Protein AF-A0A7C2DKI1-F1 (afdb_monomer)

Solvent-accessible surface area (backbone atoms only — not comparable to full-atom values)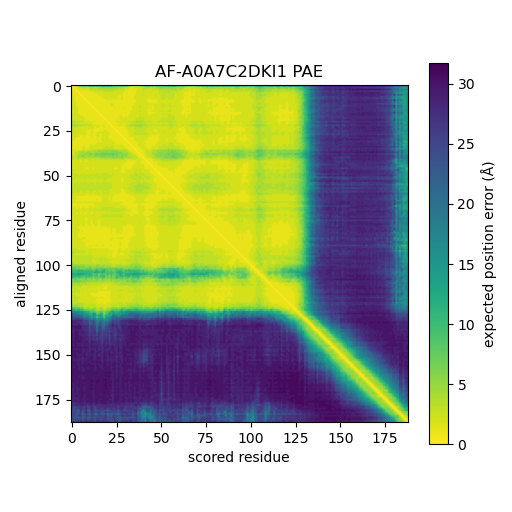: 12168 Å² total; per-residue (Å²): 116,47,80,40,84,25,68,70,58,37,58,49,49,50,50,51,34,65,51,68,69,41,80,56,63,56,67,92,40,48,45,33,32,39,32,34,74,68,88,68,97,56,46,58,51,68,45,45,39,48,63,69,57,22,62,77,69,74,44,75,50,33,33,40,40,36,38,30,43,67,64,38,72,73,44,53,72,71,53,45,52,37,52,53,50,49,50,55,66,27,56,40,79,80,48,63,12,59,69,45,62,58,71,46,100,91,49,59,73,40,73,67,55,36,52,53,51,47,53,49,35,53,54,46,54,52,62,62,73,71,68,84,87,80,88,80,87,82,88,83,88,81,82,89,82,89,82,79,89,80,81,80,91,78,89,82,89,81,88,84,88,83,87,89,81,91,82,89,87,90,83,88,85,89,84,87,90,80,93,74,88,92,65,99,76,84,82,129

Secondary structure (DSSP, 8-state):
-EEEE-HHHHHHHHHHHHHTT-TT--GGGEEEEEEES---S-SEEEEE--HHHHHHHT----EEEEEEETHHHHS-HHHHHHHHHHHHHTS-TT--S----SEETTEE--HHHHHHHHHHHHHHHHHHHSS-----------------PPPPPP-----------------------------TTS--

Structure (mmCIF, N/CA/C/O backbone):
data_AF-A0A7C2DKI1-F1
#
_entry.id   AF-A0A7C2DKI1-F1
#
loop_
_atom_site.group_PDB
_atom_site.id
_atom_site.type_symbol
_atom_site.label_atom_id
_atom_site.label_alt_id
_atom_site.label_comp_id
_atom_site.label_asym_id
_atom_site.label_entity_id
_atom_site.label_seq_id
_atom_site.pdbx_PDB_ins_code
_atom_site.Cartn_x
_atom_site.Cartn_y
_atom_site.Cartn_z
_atom_site.occupancy
_atom_site.B_iso_or_equiv
_atom_site.auth_seq_id
_atom_site.auth_comp_id
_atom_site.auth_asym_id
_atom_site.auth_atom_id
_atom_site.pdbx_PDB_model_num
ATOM 1 N N . MET A 1 1 ? 13.971 -11.510 -13.797 1.00 87.38 1 MET A N 1
ATOM 2 C CA . MET A 1 1 ? 12.974 -11.334 -12.713 1.00 87.38 1 MET A CA 1
ATOM 3 C C . MET A 1 1 ? 11.854 -12.337 -12.917 1.00 87.38 1 MET A C 1
ATOM 5 O O . MET A 1 1 ? 11.562 -12.656 -14.062 1.00 87.38 1 MET A O 1
ATOM 9 N N . ARG A 1 2 ? 11.255 -12.846 -11.835 1.00 96.50 2 ARG A N 1
ATOM 10 C CA . ARG A 1 2 ? 10.127 -13.792 -11.885 1.00 96.50 2 ARG A CA 1
ATOM 11 C C . ARG A 1 2 ? 9.000 -13.300 -10.984 1.00 96.50 2 ARG A C 1
ATOM 13 O O . ARG A 1 2 ? 9.269 -12.976 -9.829 1.00 96.50 2 ARG A O 1
ATOM 20 N N . TRP A 1 3 ? 7.769 -13.305 -11.490 1.00 97.56 3 TRP A N 1
ATOM 21 C CA . TRP A 1 3 ? 6.560 -12.934 -10.752 1.00 97.56 3 TRP A CA 1
ATOM 22 C C . TRP A 1 3 ? 5.713 -14.171 -10.479 1.00 97.56 3 TRP A C 1
ATOM 24 O O . TRP A 1 3 ? 5.563 -15.029 -11.345 1.00 97.56 3 TRP A O 1
ATOM 34 N N . GLN A 1 4 ? 5.166 -14.264 -9.271 1.00 98.31 4 GLN A N 1
ATOM 35 C CA . GLN A 1 4 ? 4.255 -15.333 -8.871 1.00 98.31 4 GLN A CA 1
ATOM 36 C C . GLN A 1 4 ? 3.064 -14.741 -8.110 1.00 98.31 4 GLN A C 1
ATOM 38 O O . GLN A 1 4 ? 3.280 -13.876 -7.257 1.00 98.31 4 GLN A O 1
ATOM 43 N N . PRO A 1 5 ? 1.822 -15.193 -8.359 1.00 98.44 5 PRO A N 1
ATOM 44 C CA . PRO A 1 5 ? 0.673 -14.798 -7.551 1.00 98.44 5 PRO A CA 1
ATOM 45 C C . PRO A 1 5 ? 0.893 -15.058 -6.055 1.00 98.44 5 PRO A C 1
ATOM 47 O O . PRO A 1 5 ? 1.442 -16.087 -5.659 1.00 98.44 5 PRO A O 1
ATOM 50 N N . ALA A 1 6 ? 0.446 -14.129 -5.211 1.00 98.44 6 ALA A N 1
ATOM 51 C CA . ALA A 1 6 ? 0.594 -14.204 -3.758 1.00 98.44 6 ALA A CA 1
ATOM 52 C C . ALA A 1 6 ? -0.774 -14.135 -3.048 1.00 98.44 6 ALA A C 1
ATOM 54 O O . ALA A 1 6 ? -1.081 -13.138 -2.386 1.00 98.44 6 ALA A O 1
ATOM 55 N N . PRO A 1 7 ? -1.628 -15.172 -3.173 1.00 98.38 7 PRO A N 1
ATOM 56 C CA . PRO A 1 7 ? -2.984 -15.157 -2.616 1.00 98.38 7 PRO A CA 1
ATOM 57 C C . PRO A 1 7 ? -3.007 -15.063 -1.084 1.00 98.38 7 PRO A C 1
ATOM 59 O O . PRO A 1 7 ? -3.935 -14.509 -0.501 1.00 98.38 7 PRO A O 1
ATOM 62 N N . ASP A 1 8 ? -1.984 -15.573 -0.400 1.00 98.38 8 ASP A N 1
ATOM 63 C CA . ASP A 1 8 ? -1.836 -15.441 1.048 1.00 98.38 8 ASP A CA 1
ATOM 64 C C . ASP A 1 8 ? -1.530 -13.995 1.479 1.00 98.38 8 ASP A C 1
ATOM 66 O O . ASP A 1 8 ? -2.122 -13.512 2.449 1.00 98.38 8 ASP A O 1
ATOM 70 N N . ILE A 1 9 ? -0.690 -13.280 0.719 1.00 98.56 9 ILE A N 1
ATOM 71 C CA . ILE A 1 9 ? -0.421 -11.849 0.920 1.00 98.56 9 ILE A CA 1
ATOM 72 C C . ILE A 1 9 ? -1.676 -11.031 0.619 1.00 98.56 9 ILE A C 1
ATOM 74 O O . ILE A 1 9 ? -2.026 -10.161 1.412 1.00 98.56 9 ILE A O 1
ATOM 78 N N . HIS A 1 10 ? -2.411 -11.364 -0.446 1.00 98.69 10 HIS A N 1
ATOM 79 C CA . HIS A 1 10 ? -3.688 -10.721 -0.778 1.00 98.69 10 HIS A CA 1
ATOM 80 C C . HIS A 1 10 ? -4.717 -10.870 0.347 1.00 98.69 10 HIS A C 1
ATOM 82 O O . HIS A 1 10 ? -5.201 -9.868 0.874 1.00 98.69 10 HIS A O 1
ATOM 88 N N . ARG A 1 11 ? -4.978 -12.098 0.819 1.00 98.50 11 ARG A N 1
ATOM 89 C CA . ARG A 1 11 ? -5.893 -12.351 1.951 1.00 98.50 11 ARG A CA 1
ATOM 90 C C . ARG A 1 11 ? -5.499 -11.573 3.204 1.00 98.50 11 ARG A C 1
ATOM 92 O O . ARG A 1 11 ? -6.362 -11.110 3.953 1.00 98.50 11 ARG A O 1
ATOM 99 N N . ARG A 1 12 ? -4.198 -11.455 3.465 1.00 98.00 12 ARG A N 1
ATOM 100 C CA . ARG A 1 12 ? -3.664 -10.705 4.604 1.00 98.00 12 ARG A CA 1
ATOM 101 C C . ARG A 1 12 ? -3.861 -9.199 4.430 1.00 98.00 12 ARG A C 1
ATOM 103 O O . ARG A 1 12 ? -4.364 -8.560 5.348 1.00 98.00 12 ARG A O 1
ATOM 110 N N . LEU A 1 13 ? -3.547 -8.658 3.258 1.00 98.19 13 LEU A N 1
ATOM 111 C CA . LEU A 1 13 ? -3.732 -7.251 2.915 1.00 98.19 13 LEU A CA 1
ATOM 112 C C . LEU A 1 13 ? -5.207 -6.837 3.009 1.00 98.19 13 LEU A C 1
ATOM 114 O O . LEU A 1 13 ? -5.521 -5.836 3.648 1.00 98.19 13 LEU A O 1
ATOM 118 N N . VAL A 1 14 ? -6.126 -7.654 2.485 1.00 98.19 14 VAL A N 1
ATOM 119 C CA . VAL A 1 14 ? -7.579 -7.430 2.598 1.00 98.19 14 VAL A CA 1
ATOM 120 C C . VAL A 1 14 ? -8.034 -7.422 4.059 1.00 98.19 14 VAL A C 1
ATOM 122 O O . VAL A 1 14 ? -8.850 -6.590 4.458 1.00 98.19 14 VAL A O 1
ATOM 125 N N . ARG A 1 15 ? -7.496 -8.321 4.891 1.00 98.06 15 ARG A N 1
ATOM 126 C CA . ARG A 1 15 ? -7.805 -8.367 6.329 1.00 98.06 15 ARG A CA 1
ATOM 127 C C . ARG A 1 15 ? -7.357 -7.098 7.050 1.00 98.06 15 ARG A C 1
ATOM 129 O O . ARG A 1 15 ? -8.124 -6.577 7.857 1.00 98.06 15 ARG A O 1
ATOM 136 N N . ILE A 1 16 ? -6.149 -6.619 6.753 1.00 98.25 16 ILE A N 1
ATOM 137 C CA . ILE A 1 16 ? -5.601 -5.370 7.296 1.00 98.25 16 ILE A CA 1
ATOM 138 C C . ILE A 1 16 ? -6.473 -4.188 6.864 1.00 98.25 16 ILE A C 1
ATOM 140 O O . ILE A 1 16 ? -6.941 -3.447 7.723 1.00 98.25 16 ILE A O 1
ATOM 144 N N . ALA A 1 17 ? -6.756 -4.052 5.564 1.00 98.06 17 ALA A N 1
ATOM 145 C CA . ALA A 1 17 ? -7.572 -2.963 5.024 1.00 98.06 17 ALA A CA 1
ATOM 146 C C . ALA A 1 17 ? -8.950 -2.889 5.707 1.00 98.06 17 ALA A C 1
ATOM 148 O O . ALA A 1 17 ? -9.343 -1.833 6.199 1.00 98.06 17 ALA A O 1
ATOM 149 N N . ARG A 1 18 ? -9.640 -4.030 5.842 1.00 97.31 18 ARG A N 1
ATOM 150 C CA . ARG A 1 18 ? -10.934 -4.115 6.543 1.00 97.31 18 ARG A CA 1
ATOM 151 C C . ARG A 1 18 ? -10.841 -3.813 8.036 1.00 97.31 18 ARG A C 1
ATOM 153 O O . ARG A 1 18 ? -11.786 -3.299 8.614 1.00 97.31 18 ARG A O 1
ATOM 160 N N . ALA A 1 19 ? -9.756 -4.204 8.700 1.00 97.38 19 ALA A N 1
ATOM 161 C CA . ALA A 1 19 ? -9.572 -3.932 10.126 1.00 97.38 19 ALA A CA 1
ATOM 162 C C . ALA A 1 19 ? -9.283 -2.448 10.408 1.00 97.38 19 ALA A C 1
ATOM 164 O O . ALA A 1 19 ? -9.611 -1.964 11.484 1.00 97.38 19 ALA A O 1
ATOM 165 N N . LEU A 1 20 ? -8.688 -1.738 9.446 1.00 97.44 20 LEU A N 1
ATOM 166 C CA . LEU A 1 20 ? -8.349 -0.317 9.545 1.00 97.44 20 LEU A CA 1
ATOM 167 C C . LEU A 1 20 ? -9.417 0.621 8.952 1.00 97.44 20 LEU A C 1
ATOM 169 O O . LEU A 1 20 ? -9.191 1.829 8.905 1.00 97.44 20 LEU A O 1
ATOM 173 N N . GLY A 1 21 ? -10.556 0.095 8.483 1.00 97.06 21 GLY A N 1
ATOM 174 C CA . GLY A 1 21 ? -11.621 0.903 7.867 1.00 97.06 21 GLY A CA 1
ATOM 175 C C . GLY A 1 21 ? -11.200 1.552 6.543 1.00 97.06 21 GLY A C 1
ATOM 176 O O . GLY A 1 21 ? -11.539 2.701 6.244 1.00 97.06 21 GLY A O 1
ATOM 177 N N . PHE A 1 22 ? -10.375 0.862 5.752 1.00 97.38 22 PHE A N 1
ATOM 178 C CA . PHE A 1 22 ? -9.974 1.314 4.418 1.00 97.38 22 PHE A CA 1
ATOM 179 C C . PHE A 1 22 ? -11.018 0.892 3.378 1.00 97.38 22 PHE A C 1
ATOM 181 O O . PHE A 1 22 ? -10.707 0.180 2.426 1.00 97.38 22 PHE A O 1
ATOM 188 N N . ASP A 1 23 ? -12.259 1.344 3.560 1.00 96.56 23 ASP A N 1
ATOM 189 C CA . ASP A 1 23 ? -13.416 0.946 2.739 1.00 96.56 23 ASP A CA 1
ATOM 190 C C . ASP A 1 23 ? -13.300 1.387 1.271 1.00 96.56 23 ASP A C 1
ATOM 192 O O . ASP A 1 23 ? -13.975 0.859 0.392 1.00 96.56 23 ASP A O 1
ATOM 196 N N . HIS A 1 24 ? -12.400 2.331 0.986 1.00 97.31 24 HIS A N 1
ATOM 197 C CA . HIS A 1 24 ? -12.064 2.759 -0.372 1.00 97.31 24 HIS A CA 1
ATOM 198 C C . HIS A 1 24 ? -11.225 1.735 -1.149 1.00 97.31 24 HIS A C 1
ATOM 200 O O . HIS A 1 24 ? -11.074 1.877 -2.360 1.00 97.31 24 HIS A O 1
ATOM 206 N N . VAL A 1 25 ? -10.636 0.741 -0.477 1.00 98.06 25 VAL A N 1
ATOM 207 C CA . VAL A 1 25 ? -9.798 -0.284 -1.107 1.00 98.06 25 VAL A CA 1
ATOM 208 C C . VAL A 1 25 ? -10.671 -1.451 -1.551 1.00 98.06 25 VAL A C 1
ATOM 210 O O . VAL A 1 25 ? -11.127 -2.241 -0.730 1.00 98.06 25 VAL A O 1
ATOM 213 N N . ASP A 1 26 ? -10.857 -1.586 -2.862 1.00 98.06 26 ASP A N 1
ATOM 214 C CA . ASP A 1 26 ? -11.617 -2.681 -3.469 1.00 98.06 26 ASP A CA 1
ATOM 215 C C . ASP A 1 26 ? -10.753 -3.955 -3.609 1.00 98.06 26 ASP A C 1
ATOM 217 O O . ASP A 1 26 ? -9.845 -3.979 -4.448 1.00 98.06 26 ASP A O 1
ATOM 221 N N . PRO A 1 27 ? -11.025 -5.040 -2.851 1.00 97.75 27 PRO A N 1
ATOM 222 C CA . PRO A 1 27 ? -10.223 -6.265 -2.882 1.00 97.75 27 PRO A CA 1
ATOM 223 C C . PRO A 1 27 ? -10.145 -6.947 -4.247 1.00 97.75 27 PRO A C 1
ATOM 225 O O . PRO A 1 27 ? -9.172 -7.654 -4.507 1.00 97.75 27 PRO A O 1
ATOM 228 N N . GLN A 1 28 ? -11.158 -6.770 -5.102 1.00 98.25 28 GLN A N 1
ATOM 229 C CA . GLN A 1 28 ? -11.198 -7.393 -6.428 1.00 98.25 28 GLN A CA 1
ATOM 230 C C . GLN A 1 28 ? -10.248 -6.707 -7.412 1.00 98.25 28 GLN A C 1
ATOM 232 O O . GLN A 1 28 ? -9.842 -7.315 -8.398 1.00 98.25 28 GLN A O 1
ATOM 237 N N . ARG A 1 29 ? -9.882 -5.449 -7.135 1.00 98.38 29 ARG A N 1
ATOM 238 C CA . ARG A 1 29 ? -9.010 -4.626 -7.982 1.00 98.38 29 ARG A CA 1
ATOM 239 C C . ARG A 1 29 ? -7.639 -4.372 -7.360 1.00 98.38 29 ARG A C 1
ATOM 241 O O . ARG A 1 29 ? -6.901 -3.508 -7.827 1.00 98.38 29 ARG A O 1
ATOM 248 N N . VAL A 1 30 ? -7.298 -5.117 -6.311 1.00 98.56 30 VAL A N 1
ATOM 249 C CA . VAL A 1 30 ? -5.956 -5.166 -5.731 1.00 98.56 30 VAL A CA 1
ATOM 250 C C . VAL A 1 30 ? -5.399 -6.565 -5.935 1.00 98.56 30 VAL A C 1
ATOM 252 O O . VAL A 1 30 ? -6.022 -7.549 -5.545 1.00 98.56 30 VAL A O 1
ATOM 255 N N . HIS A 1 31 ? -4.206 -6.654 -6.507 1.00 98.62 31 HIS A N 1
ATOM 256 C CA . HIS A 1 31 ? -3.509 -7.910 -6.758 1.00 98.62 31 HIS A CA 1
ATOM 257 C C . HIS A 1 31 ? -2.204 -7.946 -5.972 1.00 98.62 31 HIS A C 1
ATOM 259 O O . HIS A 1 31 ? -1.580 -6.909 -5.751 1.00 98.62 31 HIS A O 1
ATOM 265 N N . CYS A 1 32 ? -1.776 -9.139 -5.560 1.00 98.75 32 CYS A N 1
ATOM 266 C CA . CYS A 1 32 ? -0.514 -9.310 -4.848 1.00 98.75 32 CYS A CA 1
ATOM 267 C C . CYS A 1 32 ? 0.399 -10.292 -5.572 1.00 98.75 32 CYS A C 1
ATOM 269 O O . CYS A 1 32 ? -0.040 -11.382 -5.946 1.00 98.75 32 CYS A O 1
ATOM 271 N N . LEU A 1 33 ? 1.670 -9.921 -5.717 1.00 98.62 33 LEU A N 1
ATOM 272 C CA . LEU A 1 33 ? 2.693 -10.728 -6.378 1.00 98.62 33 LEU A CA 1
ATOM 273 C C . LEU A 1 33 ? 3.914 -10.909 -5.472 1.00 98.62 33 LEU A C 1
ATOM 275 O O . LEU A 1 33 ? 4.321 -9.991 -4.767 1.00 98.62 33 LEU A O 1
ATOM 279 N N . ARG A 1 34 ? 4.536 -12.085 -5.525 1.00 98.44 34 ARG A N 1
ATOM 280 C CA . ARG A 1 34 ? 5.917 -12.297 -5.083 1.00 98.44 34 ARG A CA 1
ATOM 281 C C . ARG A 1 34 ? 6.842 -12.086 -6.267 1.00 98.44 34 ARG A C 1
ATOM 283 O O . ARG A 1 34 ? 6.609 -12.661 -7.331 1.00 98.44 34 ARG A O 1
ATOM 290 N N . VAL A 1 35 ? 7.901 -11.313 -6.068 1.00 98.12 35 VAL A N 1
ATOM 291 C CA . VAL A 1 35 ? 8.881 -11.010 -7.114 1.00 98.12 35 VAL A CA 1
ATOM 292 C C . VAL A 1 35 ? 10.254 -11.487 -6.684 1.00 98.12 35 VAL A C 1
ATOM 294 O O . VAL A 1 35 ? 10.734 -11.127 -5.614 1.00 98.12 35 VAL A O 1
ATOM 297 N N . PHE A 1 36 ? 10.891 -12.290 -7.531 1.00 97.88 36 PHE A N 1
ATOM 298 C CA . PHE A 1 36 ? 12.221 -12.851 -7.299 1.00 97.88 36 PHE A CA 1
ATOM 299 C C . PHE A 1 36 ? 13.245 -12.262 -8.272 1.00 97.88 36 PHE A C 1
ATOM 301 O O . PHE A 1 36 ? 12.937 -11.982 -9.439 1.00 97.88 36 PHE A O 1
ATOM 308 N N . GLY A 1 37 ? 14.486 -12.127 -7.798 1.00 95.00 37 GLY A N 1
ATOM 309 C CA . GLY A 1 37 ? 15.598 -11.591 -8.588 1.00 95.00 37 GLY A CA 1
ATOM 310 C C . GLY A 1 37 ? 15.509 -10.080 -8.812 1.00 95.00 37 GLY A C 1
ATOM 311 O O . GLY A 1 37 ? 15.995 -9.586 -9.828 1.00 95.00 37 GLY A O 1
ATOM 312 N N . SER A 1 38 ? 14.844 -9.354 -7.905 1.00 92.12 38 SER A N 1
ATOM 313 C CA . SER A 1 38 ? 14.893 -7.892 -7.879 1.00 92.12 38 SER A CA 1
ATOM 314 C C . SER A 1 38 ? 16.204 -7.421 -7.256 1.00 92.12 38 SER A C 1
ATOM 316 O O . SER A 1 38 ? 16.646 -7.986 -6.264 1.00 92.12 38 SER A O 1
ATOM 318 N N . ARG A 1 39 ? 16.809 -6.375 -7.829 1.00 92.88 39 ARG A N 1
ATOM 319 C CA . ARG A 1 39 ? 17.970 -5.669 -7.253 1.00 92.88 39 ARG A CA 1
ATOM 320 C C . ARG A 1 39 ? 17.565 -4.394 -6.503 1.00 92.88 39 ARG A C 1
ATOM 322 O O . ARG A 1 39 ? 18.420 -3.604 -6.119 1.00 92.88 39 ARG A O 1
ATOM 329 N N . ALA A 1 40 ? 16.262 -4.138 -6.376 1.00 91.06 40 ALA A N 1
ATOM 330 C CA . ALA A 1 40 ? 15.762 -2.957 -5.688 1.00 91.06 40 ALA A CA 1
ATOM 331 C C . ALA A 1 40 ? 15.972 -3.088 -4.174 1.00 91.06 40 ALA A C 1
ATOM 333 O O . ALA A 1 40 ? 15.683 -4.135 -3.604 1.00 91.06 40 ALA A O 1
ATOM 334 N N . ASN A 1 41 ? 16.403 -2.005 -3.529 1.00 93.12 41 ASN A N 1
ATOM 335 C CA . ASN A 1 41 ? 16.491 -1.920 -2.073 1.00 93.12 41 ASN A CA 1
ATOM 336 C C . ASN A 1 41 ? 15.121 -1.537 -1.486 1.00 93.12 41 ASN A C 1
ATOM 338 O O . ASN A 1 41 ? 14.869 -0.375 -1.166 1.00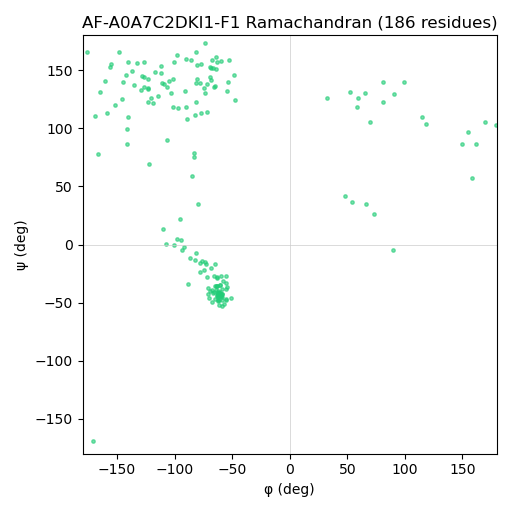 93.12 41 ASN A O 1
ATOM 342 N N . ALA A 1 42 ? 14.206 -2.504 -1.455 1.00 94.69 42 ALA A N 1
ATOM 343 C CA . ALA A 1 42 ? 12.873 -2.368 -0.877 1.00 94.69 42 ALA A CA 1
ATOM 344 C C . ALA A 1 42 ? 12.331 -3.743 -0.462 1.00 94.69 42 ALA A C 1
ATOM 346 O O . ALA A 1 42 ? 12.703 -4.765 -1.032 1.00 94.69 42 ALA A O 1
ATOM 347 N N . TYR A 1 43 ? 11.403 -3.776 0.495 1.00 98.19 43 TYR A N 1
ATOM 348 C CA . TYR A 1 43 ? 10.707 -5.015 0.868 1.00 98.19 43 TYR A CA 1
ATOM 349 C C . TYR A 1 43 ? 9.449 -5.252 0.033 1.00 98.19 43 TYR A C 1
ATOM 351 O O . TYR A 1 43 ? 9.092 -6.391 -0.258 1.00 98.19 43 TYR A O 1
ATOM 359 N N . ALA A 1 44 ? 8.766 -4.180 -0.351 1.00 98.19 44 ALA A N 1
ATOM 360 C CA . ALA A 1 44 ? 7.588 -4.219 -1.194 1.00 98.19 44 ALA A CA 1
ATOM 361 C C . ALA A 1 44 ? 7.515 -2.952 -2.049 1.00 98.19 44 ALA A C 1
ATOM 363 O O . ALA A 1 44 ? 8.258 -1.995 -1.821 1.00 98.19 44 ALA A O 1
ATOM 364 N N . ARG A 1 45 ? 6.659 -2.989 -3.068 1.00 97.31 45 ARG A N 1
ATOM 365 C CA . ARG A 1 45 ? 6.276 -1.837 -3.884 1.00 97.31 45 ARG A CA 1
ATOM 366 C C . ARG A 1 45 ? 4.793 -1.919 -4.194 1.00 97.31 45 ARG A C 1
ATOM 368 O O . ARG A 1 45 ? 4.222 -3.012 -4.259 1.00 97.31 45 ARG A O 1
ATOM 375 N N . ILE A 1 46 ? 4.205 -0.774 -4.494 1.00 97.94 46 ILE A N 1
ATOM 376 C CA . ILE A 1 46 ? 2.850 -0.676 -5.007 1.00 97.94 46 ILE A CA 1
ATOM 377 C C . ILE A 1 46 ? 2.829 0.051 -6.344 1.00 97.94 46 ILE A C 1
ATOM 379 O O . ILE A 1 46 ? 3.539 1.027 -6.574 1.00 97.94 46 ILE A O 1
ATOM 383 N N . TRP A 1 47 ? 1.958 -0.430 -7.216 1.00 98.12 47 TRP A N 1
ATOM 384 C CA . TRP A 1 47 ? 1.687 0.132 -8.523 1.00 98.12 47 TRP A CA 1
ATOM 385 C C . TRP A 1 47 ? 0.201 0.445 -8.615 1.00 98.12 47 TRP A C 1
ATOM 387 O O . TRP A 1 47 ? -0.629 -0.383 -8.242 1.00 98.12 47 TRP A O 1
ATOM 397 N N . GLY A 1 48 ? -0.139 1.625 -9.121 1.00 98.12 48 GLY A N 1
ATOM 398 C CA . GLY A 1 48 ? -1.497 1.959 -9.540 1.00 98.12 48 GLY A CA 1
ATOM 399 C C . GLY A 1 48 ? -1.585 1.946 -11.062 1.00 98.12 48 GLY A C 1
ATOM 400 O O . GLY A 1 48 ? -0.646 2.367 -11.734 1.00 98.12 48 GLY A O 1
ATOM 401 N N . LEU A 1 49 ? -2.689 1.442 -11.615 1.00 98.31 49 LEU A N 1
ATOM 402 C CA . LEU A 1 49 ? -2.918 1.419 -13.058 1.00 98.31 49 LEU A CA 1
ATOM 403 C C . LEU A 1 49 ? -3.207 2.847 -13.556 1.00 98.31 49 LEU A C 1
ATOM 405 O O . LEU A 1 49 ? -4.259 3.387 -13.205 1.00 98.31 49 LEU A O 1
ATOM 409 N N . PRO A 1 50 ? -2.353 3.470 -14.389 1.00 96.81 50 PRO A N 1
ATOM 410 C CA . PRO A 1 50 ? -2.565 4.849 -14.827 1.00 96.81 50 PRO A CA 1
ATOM 411 C C . PRO A 1 50 ? -3.838 5.012 -15.669 1.00 96.81 50 PRO A C 1
ATOM 413 O O . PRO A 1 50 ? -4.246 4.100 -16.391 1.00 96.81 50 PRO A O 1
ATOM 416 N N . GLN A 1 51 ? -4.447 6.201 -15.629 1.00 96.62 51 GLN A N 1
ATOM 417 C CA . GLN A 1 51 ? -5.732 6.472 -16.296 1.00 96.62 51 GLN A CA 1
ATOM 418 C C . GLN A 1 51 ? -5.713 6.209 -17.809 1.00 96.62 51 GLN A C 1
ATOM 420 O O . GLN A 1 51 ? -6.733 5.810 -18.369 1.00 96.62 51 GLN A O 1
ATOM 425 N N . ILE A 1 52 ? -4.570 6.403 -18.474 1.00 97.75 52 ILE A N 1
ATOM 426 C CA . ILE A 1 52 ? -4.446 6.135 -19.911 1.00 97.75 52 ILE A CA 1
ATOM 427 C C . ILE A 1 52 ? -4.679 4.651 -20.233 1.00 97.75 52 ILE A C 1
ATOM 429 O O . ILE A 1 52 ? -5.448 4.338 -21.137 1.00 97.75 52 ILE A O 1
ATOM 433 N N . PHE A 1 53 ? -4.119 3.738 -19.431 1.00 98.31 53 PHE A N 1
ATOM 434 C CA . PHE A 1 53 ? -4.319 2.296 -19.593 1.00 98.31 53 PHE A CA 1
ATOM 435 C C . PHE A 1 53 ? -5.731 1.867 -19.210 1.00 98.31 53 PHE A C 1
ATOM 437 O O . PHE A 1 53 ? -6.314 1.027 -19.885 1.00 98.31 53 PHE A O 1
ATOM 444 N N . GLN A 1 54 ? -6.311 2.479 -18.173 1.00 98.31 54 GLN A N 1
ATOM 445 C CA . GLN A 1 54 ? -7.714 2.253 -17.815 1.00 98.31 54 GLN A CA 1
ATOM 446 C C . GLN A 1 54 ? -8.645 2.534 -19.005 1.00 98.31 54 GLN A C 1
ATOM 448 O O . GLN A 1 54 ? -9.498 1.712 -19.335 1.00 98.31 54 GLN A O 1
ATOM 453 N N . ARG A 1 55 ? -8.442 3.669 -19.692 1.00 98.12 55 ARG A N 1
ATOM 454 C CA . ARG A 1 55 ? -9.229 4.050 -20.874 1.00 98.12 55 ARG A CA 1
ATOM 455 C C . ARG A 1 55 ? -8.978 3.121 -22.057 1.00 98.12 55 ARG A C 1
ATOM 457 O O . ARG A 1 55 ? -9.940 2.619 -22.627 1.00 98.12 55 ARG A O 1
ATOM 464 N N . ALA A 1 56 ? -7.712 2.871 -22.393 1.00 98.50 56 ALA A N 1
ATOM 465 C CA . ALA A 1 56 ? -7.341 2.038 -23.536 1.00 98.50 56 ALA A CA 1
ATOM 466 C C . ALA A 1 56 ? -7.854 0.594 -23.401 1.00 98.50 56 ALA A C 1
ATOM 468 O O . ALA A 1 56 ? -8.380 0.032 -24.354 1.00 98.50 56 ALA A O 1
ATOM 469 N N . LEU A 1 57 ? -7.752 0.013 -22.201 1.00 98.25 57 LEU A N 1
ATOM 470 C CA . LEU A 1 57 ? -8.147 -1.372 -21.928 1.00 98.25 57 LEU A CA 1
ATOM 471 C C . LEU A 1 57 ? -9.603 -1.507 -21.453 1.00 98.25 57 LEU A C 1
ATOM 473 O O . LEU A 1 57 ? -10.062 -2.619 -21.210 1.00 98.25 57 LEU A O 1
ATOM 477 N N . ARG A 1 58 ? -10.333 -0.392 -21.298 1.00 98.00 58 ARG A N 1
ATOM 478 C CA . ARG A 1 58 ? -11.714 -0.341 -20.776 1.00 98.00 5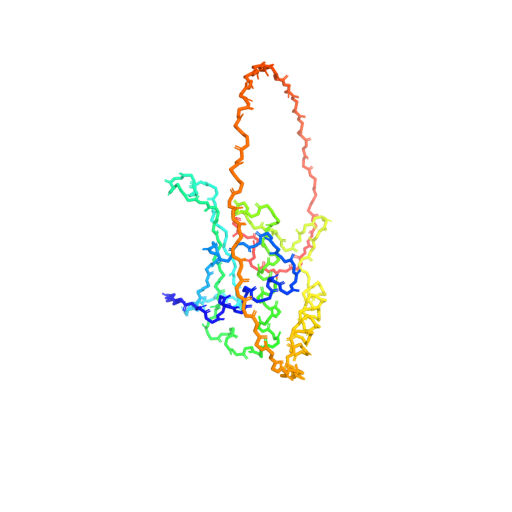8 ARG A CA 1
ATOM 479 C C . ARG A 1 58 ? -11.871 -1.017 -19.407 1.00 98.00 58 ARG A C 1
ATOM 481 O O . ARG A 1 58 ? -12.901 -1.616 -19.106 1.00 98.00 58 ARG A O 1
ATOM 488 N N . VAL A 1 59 ? -10.856 -0.880 -18.558 1.00 98.12 59 VAL A N 1
ATOM 489 C CA . VAL A 1 59 ? -10.854 -1.385 -17.180 1.00 98.12 59 VAL A CA 1
ATOM 490 C C . VAL A 1 59 ? -10.861 -0.231 -16.187 1.00 98.12 59 VAL A C 1
ATOM 492 O O . VAL A 1 59 ? -10.387 0.866 -16.466 1.00 98.12 59 VAL A O 1
ATOM 495 N N . ARG A 1 60 ? -11.382 -0.47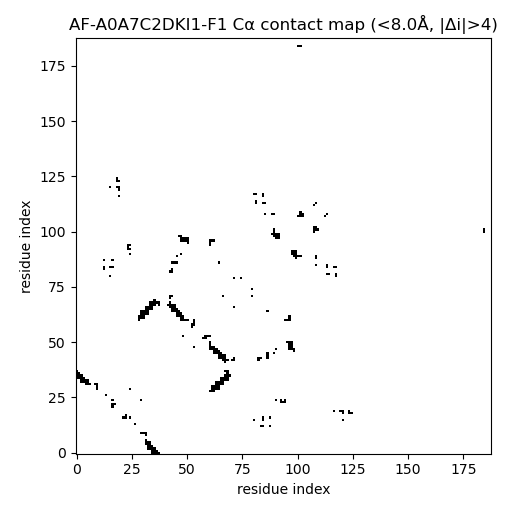8 -14.985 1.00 97.94 60 ARG A N 1
ATOM 496 C CA . ARG A 1 60 ? -11.302 0.489 -13.879 1.00 97.94 60 ARG A CA 1
ATOM 497 C C . ARG A 1 60 ? -9.882 0.534 -13.304 1.00 97.94 60 ARG A C 1
ATOM 499 O O . ARG A 1 60 ? -9.036 -0.285 -13.650 1.00 97.94 60 ARG A O 1
ATOM 506 N N . ALA A 1 61 ? -9.625 1.458 -12.383 1.00 98.12 61 ALA A N 1
ATOM 507 C CA . ALA A 1 61 ? -8.377 1.483 -11.626 1.00 98.12 61 ALA A CA 1
ATOM 508 C C . ALA A 1 61 ? -8.113 0.141 -10.931 1.00 98.12 61 ALA A C 1
ATOM 510 O O . ALA A 1 61 ? -9.006 -0.389 -10.267 1.00 98.12 61 ALA A O 1
ATOM 511 N N . HIS A 1 62 ? -6.893 -0.365 -11.077 1.00 98.62 62 HIS A N 1
ATOM 512 C CA . HIS A 1 62 ? -6.376 -1.539 -10.382 1.00 98.62 62 HIS A CA 1
ATOM 513 C C . HIS A 1 62 ? -5.065 -1.175 -9.693 1.00 98.62 62 HIS A C 1
ATOM 515 O O . HIS A 1 62 ? -4.385 -0.234 -10.107 1.00 98.62 62 HIS A O 1
ATOM 521 N N . TYR A 1 63 ? -4.713 -1.930 -8.660 1.00 98.75 63 TYR A N 1
ATOM 522 C CA . TYR A 1 63 ? -3.457 -1.793 -7.942 1.00 98.75 63 TYR A CA 1
ATOM 523 C C . TYR A 1 63 ? -2.757 -3.143 -7.833 1.00 98.75 63 TYR A C 1
ATOM 525 O O . TYR A 1 63 ? -3.400 -4.181 -7.676 1.00 98.75 63 TYR A O 1
ATOM 533 N N . VAL A 1 64 ? -1.431 -3.126 -7.887 1.00 98.75 64 VAL A N 1
ATOM 534 C CA . VAL A 1 64 ? -0.595 -4.308 -7.680 1.00 98.75 64 VAL A CA 1
ATOM 535 C C . VAL A 1 64 ? 0.361 -4.014 -6.540 1.00 98.75 64 VAL A C 1
ATOM 537 O O . VAL A 1 64 ? 1.132 -3.064 -6.618 1.00 98.75 64 VAL A O 1
ATOM 540 N N . VAL A 1 65 ? 0.323 -4.835 -5.497 1.00 98.69 65 VAL A N 1
ATOM 541 C CA . VAL A 1 65 ? 1.316 -4.835 -4.424 1.00 98.69 65 VAL A CA 1
ATOM 542 C C . VAL A 1 65 ? 2.265 -5.993 -4.666 1.00 98.69 65 VAL A C 1
ATOM 544 O O . VAL A 1 65 ? 1.857 -7.154 -4.672 1.00 98.69 65 VAL A O 1
ATOM 547 N N . GLU A 1 66 ? 3.538 -5.702 -4.862 1.00 98.06 66 GLU A N 1
ATOM 548 C CA . GLU A 1 66 ? 4.562 -6.728 -4.979 1.00 98.06 66 GLU A CA 1
ATOM 549 C C . GLU A 1 66 ? 5.436 -6.784 -3.735 1.00 98.06 66 GLU A C 1
ATOM 551 O O . GLU A 1 66 ? 5.885 -5.759 -3.235 1.00 98.06 66 GLU A O 1
ATOM 556 N N . VAL A 1 67 ? 5.703 -7.994 -3.251 1.00 98.62 67 VAL A N 1
ATOM 557 C CA . VAL A 1 67 ? 6.672 -8.253 -2.184 1.00 98.62 67 VAL A CA 1
ATOM 558 C C . VAL A 1 67 ? 7.949 -8.827 -2.791 1.00 98.62 67 VAL A C 1
ATOM 560 O O . VAL A 1 67 ? 7.902 -9.758 -3.603 1.00 98.62 67 VAL A O 1
ATOM 563 N N . LEU A 1 68 ? 9.093 -8.253 -2.426 1.00 98.44 68 LEU A N 1
ATOM 564 C CA . LEU A 1 68 ? 10.391 -8.593 -3.000 1.00 98.44 68 LEU A CA 1
ATOM 565 C C . LEU A 1 68 ? 11.047 -9.713 -2.191 1.00 98.44 68 LEU A C 1
ATOM 567 O O . LEU A 1 68 ? 11.307 -9.579 -0.998 1.00 98.44 68 LEU A O 1
ATOM 571 N N . MET A 1 69 ? 11.290 -10.842 -2.849 1.00 97.94 69 MET A N 1
ATOM 572 C CA . MET A 1 69 ? 11.877 -12.036 -2.250 1.00 97.94 69 MET A CA 1
ATOM 573 C C . MET A 1 69 ? 13.370 -12.138 -2.608 1.00 97.94 69 MET A C 1
ATOM 575 O O . MET A 1 69 ? 13.731 -11.867 -3.758 1.00 97.94 69 MET A O 1
ATOM 579 N N . PRO A 1 70 ? 14.229 -12.591 -1.671 1.00 97.00 70 PRO A N 1
ATOM 580 C CA . PRO A 1 70 ? 13.885 -13.201 -0.379 1.00 97.00 70 PRO A CA 1
ATOM 581 C C . PRO A 1 70 ? 13.655 -12.212 0.775 1.00 97.00 70 PRO A C 1
ATOM 583 O O . PRO A 1 70 ? 13.151 -12.629 1.816 1.00 97.00 70 PRO A O 1
ATOM 586 N N . ASP A 1 71 ? 13.996 -10.935 0.608 1.00 97.62 71 ASP A N 1
ATOM 587 C CA . ASP A 1 71 ? 14.124 -9.975 1.714 1.00 97.62 71 ASP A CA 1
ATOM 588 C C . ASP A 1 71 ? 12.832 -9.784 2.514 1.00 97.62 71 ASP A C 1
ATOM 590 O O . ASP A 1 71 ? 12.849 -9.867 3.741 1.00 97.62 71 ASP A O 1
ATOM 594 N N . PHE A 1 72 ? 11.683 -9.641 1.848 1.00 98.25 72 PHE A N 1
ATOM 595 C CA . PHE A 1 72 ? 10.383 -9.593 2.525 1.00 98.25 72 PHE A CA 1
ATOM 596 C C . PHE A 1 72 ? 10.100 -10.862 3.340 1.00 98.25 72 PHE A C 1
ATOM 598 O O . PHE A 1 72 ? 9.535 -10.804 4.433 1.00 98.25 72 PHE A O 1
ATOM 605 N N . GLY A 1 73 ? 10.497 -12.022 2.815 1.00 97.38 73 GLY A N 1
ATOM 606 C CA . GLY A 1 73 ? 10.313 -13.315 3.471 1.00 97.38 73 GLY A CA 1
ATOM 607 C C . GLY A 1 73 ? 11.111 -13.459 4.765 1.00 97.38 73 GLY A C 1
ATOM 608 O O . GLY A 1 73 ? 10.671 -14.176 5.657 1.00 97.38 73 GLY A O 1
ATOM 609 N N . ARG A 1 74 ? 12.241 -12.752 4.889 1.00 97.94 74 ARG A N 1
ATOM 610 C CA . ARG A 1 74 ? 13.097 -12.753 6.088 1.00 97.94 74 ARG A CA 1
ATOM 611 C C . ARG A 1 74 ? 12.550 -11.885 7.221 1.00 97.94 74 ARG A C 1
ATOM 613 O O . ARG A 1 74 ? 12.988 -12.015 8.359 1.00 97.94 74 ARG A O 1
ATOM 620 N N . LEU A 1 75 ? 11.602 -10.998 6.926 1.00 98.44 75 LEU A N 1
ATOM 621 C CA . LEU A 1 75 ? 10.972 -10.151 7.930 1.00 98.44 75 LEU A CA 1
ATOM 622 C C . LEU A 1 75 ? 10.089 -10.968 8.877 1.00 98.44 75 LEU A C 1
ATOM 624 O O . LEU A 1 75 ? 9.354 -11.863 8.456 1.00 98.44 75 LEU A O 1
ATOM 628 N N . SER A 1 76 ? 10.061 -10.571 10.150 1.00 98.38 76 SER A N 1
ATOM 629 C CA . SER A 1 76 ? 9.067 -11.085 11.093 1.00 98.38 76 SER A CA 1
ATOM 630 C C . SER A 1 76 ? 7.648 -10.770 10.615 1.00 98.38 76 SER A C 1
ATOM 632 O O . SER A 1 76 ? 7.402 -9.792 9.899 1.00 98.38 76 SER A O 1
ATOM 634 N N . ARG A 1 77 ? 6.666 -11.543 11.092 1.00 97.44 77 ARG A N 1
ATOM 635 C CA . ARG A 1 77 ? 5.252 -11.304 10.778 1.00 97.44 77 ARG A CA 1
ATOM 636 C C . ARG A 1 77 ? 4.850 -9.850 11.052 1.00 97.44 77 ARG A C 1
ATOM 638 O O . ARG A 1 77 ? 4.263 -9.210 10.186 1.00 97.44 77 ARG A O 1
ATOM 645 N N . ALA A 1 78 ? 5.234 -9.309 12.204 1.00 97.75 78 ALA A N 1
ATOM 646 C CA . ALA A 1 78 ? 4.918 -7.940 12.594 1.00 97.75 78 ALA A CA 1
ATOM 647 C C . ALA A 1 78 ? 5.546 -6.884 11.663 1.00 97.75 78 ALA A C 1
ATOM 649 O O . ALA A 1 78 ? 4.949 -5.838 11.419 1.00 97.75 78 ALA A O 1
ATOM 650 N N . GLN A 1 79 ? 6.757 -7.120 11.153 1.00 98.31 79 GLN A N 1
ATOM 651 C CA . GLN A 1 79 ? 7.395 -6.227 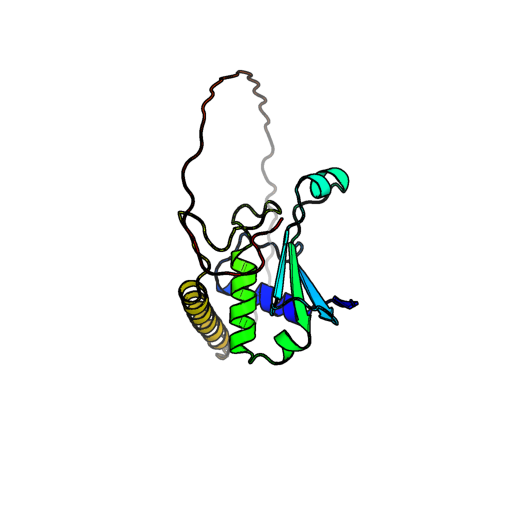10.179 1.00 98.31 79 GLN A CA 1
ATOM 652 C C . GLN A 1 79 ? 6.707 -6.318 8.815 1.00 98.31 79 GLN A C 1
ATOM 654 O O . GLN A 1 79 ? 6.410 -5.287 8.221 1.00 98.31 79 GLN A O 1
ATOM 659 N N . GLN A 1 80 ? 6.360 -7.526 8.364 1.00 98.62 80 GLN A N 1
ATOM 660 C CA . GLN A 1 80 ? 5.603 -7.711 7.125 1.00 98.62 80 GLN A CA 1
ATOM 661 C C . GLN A 1 80 ? 4.248 -6.989 7.167 1.00 98.62 80 GLN A C 1
ATOM 663 O O . GLN A 1 80 ? 3.888 -6.334 6.197 1.00 98.62 80 GLN A O 1
ATOM 668 N N . ASP A 1 81 ? 3.505 -7.052 8.283 1.00 98.44 81 ASP A N 1
ATOM 669 C CA . ASP A 1 81 ? 2.235 -6.316 8.415 1.00 98.44 81 ASP A CA 1
ATOM 670 C C . ASP A 1 81 ? 2.447 -4.806 8.295 1.00 98.44 81 ASP A C 1
ATOM 672 O O . ASP A 1 81 ? 1.682 -4.135 7.609 1.00 98.44 81 ASP A O 1
ATOM 676 N N . ARG A 1 82 ? 3.503 -4.266 8.916 1.00 98.62 82 ARG A N 1
ATOM 677 C CA . ARG A 1 82 ? 3.847 -2.840 8.806 1.00 98.62 82 ARG A CA 1
ATOM 678 C C . ARG A 1 82 ? 4.185 -2.439 7.370 1.00 98.62 82 ARG A C 1
ATOM 680 O O . ARG A 1 82 ? 3.722 -1.393 6.930 1.00 98.62 82 ARG A O 1
ATOM 687 N N . VAL A 1 83 ? 4.931 -3.272 6.640 1.00 98.50 83 VAL A N 1
ATOM 688 C CA . VAL A 1 83 ? 5.215 -3.053 5.211 1.00 98.50 83 VAL A CA 1
ATOM 689 C C . VAL A 1 83 ? 3.917 -3.061 4.399 1.00 98.50 83 VAL A C 1
ATOM 691 O O . VAL A 1 83 ? 3.661 -2.125 3.658 1.00 98.50 83 VAL A O 1
ATOM 694 N N . LEU A 1 84 ? 3.029 -4.040 4.594 1.00 98.62 84 LEU A N 1
ATOM 695 C CA . LEU A 1 84 ? 1.746 -4.075 3.875 1.00 98.62 84 LEU A CA 1
ATOM 696 C C . LEU A 1 84 ? 0.841 -2.877 4.215 1.00 98.62 84 LEU A C 1
ATOM 698 O O . LEU A 1 84 ? 0.142 -2.371 3.341 1.00 98.62 84 LEU A O 1
ATOM 702 N N . ILE A 1 85 ? 0.859 -2.404 5.467 1.00 98.56 85 ILE A N 1
ATOM 703 C CA . ILE A 1 85 ? 0.171 -1.169 5.872 1.00 98.56 85 ILE A CA 1
ATOM 704 C C . ILE A 1 85 ? 0.763 0.038 5.139 1.00 98.56 85 ILE A C 1
ATOM 706 O O . ILE A 1 85 ? 0.001 0.875 4.666 1.00 98.56 85 ILE A O 1
ATOM 710 N N . HIS A 1 86 ? 2.092 0.128 5.029 1.00 98.12 86 HIS A N 1
ATOM 711 C CA . HIS A 1 86 ? 2.766 1.185 4.273 1.00 98.12 86 HIS A CA 1
ATOM 712 C C . HIS A 1 86 ? 2.297 1.203 2.810 1.00 98.12 86 HIS A C 1
ATOM 714 O O . HIS A 1 86 ? 1.802 2.231 2.354 1.00 98.12 86 HIS A O 1
ATOM 720 N N . GLU A 1 87 ? 2.321 0.057 2.122 1.00 98.25 87 GLU A N 1
ATOM 721 C CA . GLU A 1 87 ? 1.836 -0.046 0.736 1.00 98.25 87 GLU A CA 1
ATOM 722 C C . GLU A 1 87 ? 0.355 0.351 0.605 1.00 98.25 87 GLU A C 1
ATOM 724 O O . GLU A 1 87 ? -0.022 1.093 -0.299 1.00 98.25 87 GLU A O 1
ATOM 729 N N . LEU A 1 88 ? -0.505 -0.076 1.537 1.00 98.19 88 LEU A N 1
ATOM 730 C CA . LEU A 1 88 ? -1.925 0.302 1.539 1.00 98.19 88 LEU A CA 1
ATOM 731 C C . LEU A 1 88 ? -2.145 1.818 1.658 1.00 98.19 88 LEU A C 1
ATOM 733 O O . LEU A 1 88 ? -3.094 2.343 1.074 1.00 98.19 88 LEU A O 1
ATOM 737 N N . LEU A 1 89 ? -1.293 2.532 2.400 1.00 97.56 89 LEU A N 1
ATOM 738 C CA . LEU A 1 89 ? -1.414 3.983 2.585 1.00 97.56 89 LEU A CA 1
ATOM 739 C C . LEU A 1 89 ? -1.126 4.788 1.315 1.00 97.56 89 LEU A C 1
ATOM 741 O O . LEU A 1 89 ? -1.575 5.934 1.204 1.00 97.56 89 LEU A O 1
ATOM 745 N N . HIS A 1 90 ? -0.426 4.193 0.352 1.00 97.31 90 HIS A N 1
ATOM 746 C CA . HIS A 1 90 ? -0.229 4.787 -0.963 1.00 97.31 90 HIS A CA 1
ATOM 747 C C . HIS A 1 90 ? -1.499 4.749 -1.826 1.00 97.31 90 HIS A C 1
ATOM 749 O O . HIS A 1 90 ? -1.594 5.515 -2.784 1.00 97.31 90 HIS A O 1
ATOM 755 N N . ILE A 1 91 ? -2.504 3.928 -1.498 1.00 97.62 91 ILE A N 1
ATOM 756 C CA . ILE A 1 91 ? -3.775 3.908 -2.233 1.00 97.62 91 ILE A CA 1
ATOM 757 C C . ILE A 1 91 ? -4.625 5.121 -1.807 1.00 97.62 91 ILE A C 1
ATOM 759 O O . ILE A 1 91 ? -5.080 5.191 -0.658 1.00 97.62 91 ILE A O 1
ATOM 763 N N . PRO A 1 92 ? -4.887 6.097 -2.699 1.00 96.25 92 PRO A N 1
ATOM 764 C CA . PRO A 1 92 ? -5.704 7.256 -2.370 1.00 96.25 92 PRO A CA 1
ATOM 765 C C . PRO A 1 92 ? -7.162 6.857 -2.104 1.00 96.25 92 PRO A C 1
ATOM 767 O O . PRO A 1 92 ? -7.684 5.923 -2.707 1.00 96.25 92 PRO A O 1
ATOM 770 N N . ARG A 1 93 ? -7.861 7.643 -1.272 1.00 96.12 93 ARG A N 1
ATOM 771 C CA . ARG A 1 93 ? -9.300 7.473 -0.981 1.00 96.12 93 ARG A CA 1
ATOM 772 C C . ARG A 1 93 ? -10.186 7.479 -2.235 1.00 96.12 93 ARG A C 1
ATOM 774 O O . ARG A 1 93 ? -11.246 6.875 -2.225 1.00 96.12 93 ARG A O 1
ATOM 781 N N . THR A 1 94 ? -9.752 8.145 -3.304 1.00 96.75 94 THR A N 1
ATOM 782 C CA . THR A 1 94 ? -10.459 8.193 -4.593 1.00 96.75 94 THR A CA 1
ATOM 783 C C . THR A 1 94 ? -10.312 6.913 -5.419 1.00 96.75 94 THR A C 1
ATOM 785 O O . THR A 1 94 ? -11.033 6.754 -6.398 1.00 96.75 94 THR A O 1
ATOM 788 N N . PHE A 1 95 ? -9.364 6.031 -5.069 1.00 97.81 95 PHE A N 1
ATOM 789 C CA . PHE A 1 95 ? -9.054 4.789 -5.787 1.00 97.81 95 PHE A CA 1
ATOM 790 C C . PHE A 1 95 ? -8.907 4.999 -7.309 1.00 97.81 95 PHE A C 1
ATOM 792 O O . PHE A 1 95 ? -9.412 4.231 -8.125 1.00 97.81 95 PHE A O 1
ATOM 799 N N . SER A 1 96 ? -8.248 6.091 -7.708 1.00 97.12 96 SER A N 1
ATOM 800 C CA . SER A 1 96 ? -8.217 6.572 -9.097 1.00 97.12 96 SER A CA 1
ATOM 801 C C . SER A 1 96 ? -7.210 5.857 -10.007 1.00 97.12 96 SER A C 1
ATOM 803 O O . SER A 1 96 ? -7.176 6.122 -11.209 1.00 97.12 96 SER A O 1
ATOM 805 N N . GLY A 1 97 ? -6.363 4.988 -9.451 1.00 96.94 97 GLY A N 1
ATOM 806 C CA . GLY A 1 97 ? -5.200 4.399 -10.123 1.00 96.94 97 GLY A CA 1
ATOM 807 C C . GLY A 1 97 ? -3.916 5.220 -9.963 1.00 96.94 97 GLY A C 1
ATOM 808 O O . GLY A 1 97 ? -2.853 4.767 -10.368 1.00 96.94 97 GLY A O 1
ATOM 809 N N . GLY A 1 98 ? -3.990 6.403 -9.343 1.00 96.19 98 GLY A N 1
ATOM 810 C CA . GLY A 1 98 ? -2.811 7.143 -8.886 1.00 96.19 98 GLY A CA 1
ATOM 811 C C . GLY A 1 98 ? -2.284 6.625 -7.545 1.00 96.19 98 GLY A C 1
ATOM 812 O O . GLY A 1 98 ? -2.996 5.914 -6.827 1.00 96.19 98 GLY A O 1
ATOM 813 N N . LEU A 1 99 ? -1.061 7.024 -7.193 1.00 96.50 99 LEU A N 1
ATOM 814 C CA . LEU A 1 99 ? -0.435 6.740 -5.902 1.00 96.50 99 LEU A CA 1
ATOM 815 C C . LEU A 1 99 ? -0.301 8.022 -5.084 1.00 96.50 99 LEU A C 1
ATOM 817 O O . LEU A 1 99 ? 0.039 9.084 -5.602 1.00 96.50 99 LEU A O 1
ATOM 821 N N . ARG A 1 100 ? -0.575 7.920 -3.787 1.00 94.31 100 ARG A N 1
ATOM 822 C CA . ARG A 1 100 ? -0.267 8.976 -2.830 1.00 94.31 100 ARG A CA 1
ATOM 823 C C . ARG A 1 100 ? 1.248 8.981 -2.596 1.00 94.31 100 ARG A C 1
ATOM 825 O O . ARG A 1 100 ? 1.782 7.913 -2.316 1.00 94.31 100 ARG A O 1
ATOM 832 N N . PRO A 1 101 ? 1.942 10.125 -2.670 1.00 91.81 101 PRO A N 1
ATOM 833 C CA . PRO A 1 101 ? 3.363 10.177 -2.344 1.00 91.81 101 PRO A CA 1
ATOM 834 C C . PRO A 1 101 ? 3.589 9.930 -0.848 1.00 91.81 101 PRO A C 1
ATOM 836 O O . PRO A 1 101 ? 2.694 10.140 -0.026 1.00 91.81 101 PRO A O 1
ATOM 839 N N . GLU A 1 102 ? 4.805 9.527 -0.481 1.00 88.44 102 GLU A N 1
ATOM 840 C CA . GLU A 1 102 ? 5.171 9.307 0.924 1.00 88.44 102 GLU A CA 1
ATOM 841 C C . GLU A 1 102 ? 5.024 10.585 1.763 1.00 88.44 102 GLU A C 1
ATOM 843 O O . GLU A 1 102 ? 4.606 10.533 2.920 1.00 88.44 102 GLU A O 1
ATOM 848 N N . ARG A 1 103 ? 5.303 11.748 1.167 1.00 87.62 103 ARG A N 1
ATOM 849 C CA . ARG A 1 103 ? 5.105 13.062 1.783 1.00 87.62 103 ARG A CA 1
ATOM 850 C C . ARG A 1 103 ? 4.105 13.876 0.973 1.00 87.62 103 ARG A C 1
ATOM 852 O O . ARG A 1 103 ? 4.328 14.155 -0.199 1.00 87.62 103 ARG A O 1
ATOM 859 N N . ALA A 1 104 ? 3.020 14.287 1.618 1.00 83.38 104 ALA A N 1
ATOM 860 C CA . ALA A 1 104 ? 2.057 15.247 1.097 1.00 83.38 104 ALA A CA 1
ATOM 861 C C . ALA A 1 104 ? 1.751 16.313 2.168 1.00 83.38 104 ALA A C 1
ATOM 863 O O . ALA A 1 104 ? 1.856 16.020 3.362 1.00 83.38 104 ALA A O 1
ATOM 864 N N . PRO A 1 105 ? 1.293 17.522 1.787 1.00 78.56 105 PRO A N 1
ATOM 865 C CA . PRO A 1 105 ? 1.089 18.629 2.732 1.00 78.56 105 PRO A CA 1
ATOM 866 C C . PRO A 1 105 ? 0.174 18.305 3.921 1.00 78.56 105 PRO A C 1
ATOM 868 O O . PRO A 1 105 ? 0.366 18.815 5.016 1.00 78.56 105 PRO A O 1
ATOM 871 N N . ARG A 1 106 ? -0.828 17.441 3.715 1.00 80.62 106 ARG A N 1
ATOM 872 C CA . ARG A 1 106 ? -1.820 17.064 4.740 1.00 80.62 106 ARG A 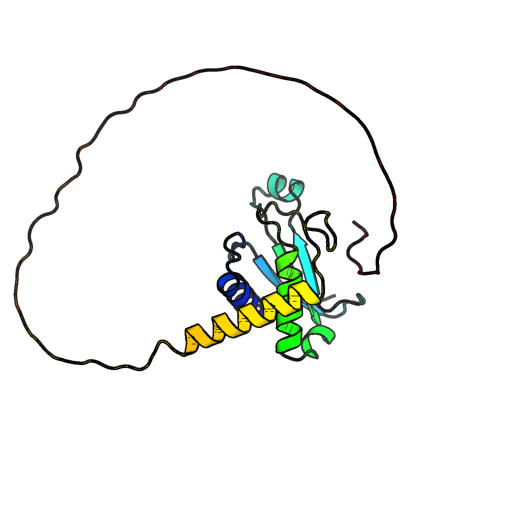CA 1
ATOM 873 C C . ARG A 1 106 ? -1.632 15.645 5.277 1.00 80.62 106 ARG A C 1
ATOM 875 O O . ARG A 1 106 ? -2.450 15.179 6.066 1.00 80.62 106 ARG A O 1
ATOM 882 N N . PHE A 1 107 ? -0.625 14.915 4.794 1.00 81.00 107 PHE A N 1
ATOM 883 C CA . PHE A 1 107 ? -0.433 13.516 5.153 1.00 81.00 107 PHE A CA 1
ATOM 884 C C . PHE A 1 107 ? 0.962 13.014 4.787 1.00 81.00 107 PHE A C 1
ATOM 886 O O . PHE A 1 107 ? 1.378 13.127 3.638 1.00 81.00 107 PHE A O 1
ATOM 893 N N . ALA A 1 108 ? 1.632 12.363 5.735 1.00 87.19 108 ALA A N 1
ATOM 894 C CA . ALA A 1 108 ? 2.893 11.681 5.492 1.00 87.19 108 ALA A CA 1
ATOM 895 C C . ALA A 1 108 ? 2.827 10.220 5.955 1.00 87.19 108 ALA A C 1
ATOM 897 O O . ALA A 1 108 ? 2.355 9.905 7.058 1.00 87.19 108 ALA A O 1
ATOM 898 N N . ILE A 1 109 ? 3.334 9.327 5.110 1.00 91.12 109 ILE A N 1
ATOM 899 C CA . ILE A 1 109 ? 3.497 7.903 5.389 1.00 91.12 109 ILE A CA 1
ATOM 900 C C . ILE A 1 109 ? 4.804 7.739 6.162 1.00 91.12 109 ILE A C 1
ATOM 902 O O . ILE A 1 109 ? 5.845 7.404 5.618 1.00 91.12 109 ILE A O 1
ATOM 906 N N . THR A 1 110 ? 4.760 8.031 7.459 1.00 92.12 110 THR A N 1
ATOM 907 C CA . THR A 1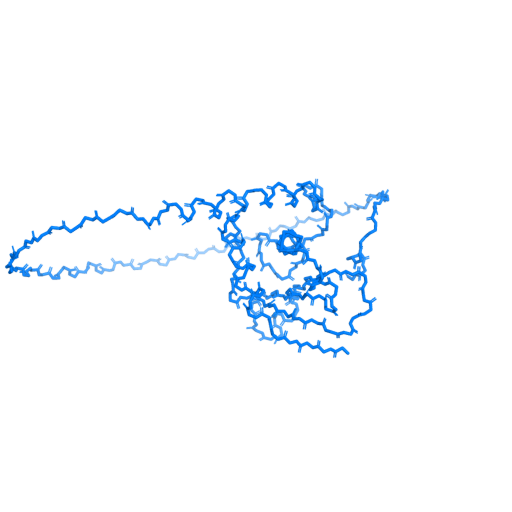 110 ? 5.927 7.907 8.339 1.00 92.12 110 THR A CA 1
ATOM 908 C C . THR A 1 110 ? 5.904 6.595 9.113 1.00 92.12 110 THR A C 1
ATOM 910 O O . THR A 1 110 ? 4.854 5.968 9.295 1.00 92.12 110 THR A O 1
ATOM 913 N N . HIS A 1 111 ? 7.057 6.220 9.672 1.00 92.12 111 HIS A N 1
ATOM 914 C CA . HIS A 1 111 ? 7.157 5.094 10.601 1.00 92.12 111 HIS A CA 1
ATOM 915 C C . HIS A 1 111 ? 6.180 5.220 11.786 1.00 92.12 111 HIS A C 1
ATOM 917 O O . HIS A 1 111 ? 5.586 4.227 12.214 1.00 92.12 111 HIS A O 1
ATOM 923 N N . HIS A 1 112 ? 5.954 6.440 12.287 1.00 93.44 112 HIS A N 1
ATOM 924 C CA . HIS A 1 112 ? 4.984 6.705 13.350 1.00 93.44 112 HIS A CA 1
ATOM 925 C C . HIS A 1 112 ? 3.543 6.416 12.896 1.00 93.44 112 HIS A C 1
ATOM 927 O O . HIS A 1 112 ? 2.809 5.710 13.593 1.00 93.44 112 HIS A O 1
ATOM 933 N N . THR A 1 113 ? 3.147 6.899 11.710 1.00 94.75 113 THR A N 1
ATOM 934 C CA . THR A 1 113 ? 1.816 6.640 11.130 1.00 94.75 113 THR A CA 1
ATOM 935 C C . THR A 1 113 ? 1.573 5.140 10.963 1.00 94.75 113 THR A C 1
ATOM 937 O O . THR A 1 113 ? 0.544 4.633 11.416 1.00 94.75 113 THR A O 1
ATOM 940 N N . VAL A 1 114 ? 2.541 4.418 10.389 1.00 97.25 114 VAL A N 1
ATOM 941 C CA . VAL A 1 114 ? 2.475 2.960 10.204 1.00 97.25 114 VAL A CA 1
ATOM 942 C C . VAL A 1 114 ? 2.401 2.234 11.546 1.00 97.25 114 VAL A C 1
ATOM 944 O O . VAL A 1 114 ? 1.562 1.356 11.725 1.00 97.25 114 VAL A O 1
ATOM 947 N N . SER A 1 115 ? 3.222 2.622 12.523 1.00 97.19 115 SER A N 1
ATOM 948 C CA . SER A 1 115 ? 3.221 2.012 13.859 1.00 97.19 115 SER A CA 1
ATOM 949 C C . SER A 1 115 ? 1.894 2.209 14.589 1.00 97.19 115 SER A C 1
ATOM 951 O O . SER A 1 115 ? 1.396 1.276 15.220 1.00 97.19 115 SER A O 1
ATOM 953 N N . ARG A 1 116 ? 1.288 3.398 14.480 1.00 97.56 116 ARG A N 1
ATOM 954 C CA . ARG A 1 116 ? -0.037 3.684 15.044 1.00 97.56 116 ARG A CA 1
ATOM 955 C C . ARG A 1 116 ? -1.113 2.795 14.421 1.00 97.56 116 ARG A C 1
ATOM 957 O O . ARG A 1 116 ? -1.870 2.168 15.158 1.00 97.56 116 ARG A O 1
ATOM 964 N N . LEU A 1 117 ? -1.147 2.704 13.092 1.00 97.75 117 LEU A N 1
ATOM 965 C CA . LEU A 1 117 ? -2.097 1.848 12.374 1.00 97.75 117 LEU A CA 1
ATOM 966 C C . LEU A 1 117 ? -1.868 0.369 12.683 1.00 97.75 117 LEU A C 1
ATOM 968 O O . LEU A 1 117 ? -2.821 -0.369 12.890 1.00 97.75 117 LEU A O 1
ATOM 972 N N . TYR A 1 118 ? -0.617 -0.071 12.803 1.00 98.25 118 TYR A N 1
ATOM 973 C CA . TYR A 1 118 ? -0.316 -1.446 13.187 1.00 98.25 118 TYR A CA 1
ATOM 974 C C . TYR A 1 118 ? -0.859 -1.785 14.584 1.00 98.25 118 TYR A C 1
ATOM 976 O O . TYR A 1 118 ? -1.462 -2.841 14.763 1.00 98.25 118 TYR A O 1
ATOM 984 N N . ARG A 1 119 ? -0.739 -0.876 15.564 1.00 97.69 119 ARG A N 1
ATOM 985 C CA . ARG A 1 119 ? -1.374 -1.058 16.883 1.00 97.69 119 ARG A CA 1
ATOM 986 C C . ARG A 1 119 ? -2.899 -1.142 16.779 1.00 97.69 119 ARG A C 1
ATOM 988 O O . ARG A 1 119 ? -3.485 -2.038 17.375 1.00 97.69 119 ARG A O 1
ATOM 995 N N . GLN A 1 120 ? -3.528 -0.268 15.990 1.00 97.38 120 GLN A N 1
ATOM 996 C CA . GLN A 1 120 ? -4.977 -0.315 15.744 1.00 97.38 120 GLN A CA 1
ATOM 997 C C . GLN A 1 120 ? -5.405 -1.643 15.103 1.00 97.38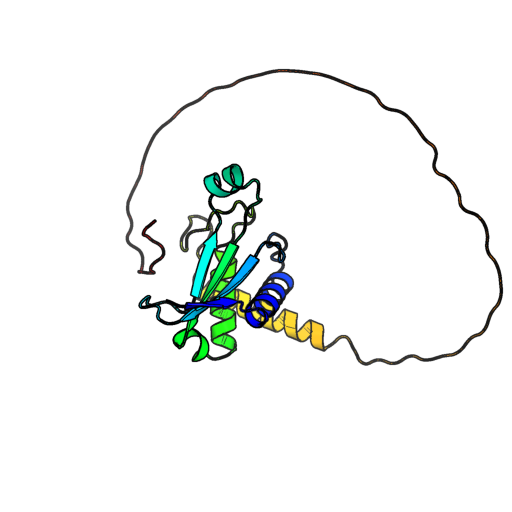 120 GLN A C 1
ATOM 999 O O . GLN A 1 120 ? -6.382 -2.247 15.540 1.00 97.38 120 GLN A O 1
ATOM 1004 N N . TYR A 1 121 ? -4.636 -2.139 14.131 1.00 97.44 121 TYR A N 1
ATOM 1005 C CA . TYR A 1 121 ? -4.851 -3.446 13.515 1.00 97.44 121 TYR A CA 1
ATOM 1006 C C . TYR A 1 121 ? -4.790 -4.582 14.546 1.00 97.44 121 TYR A C 1
ATOM 1008 O O . TYR A 1 121 ? -5.674 -5.438 14.549 1.00 97.44 121 TYR A O 1
ATOM 1016 N N . LEU A 1 122 ? -3.803 -4.579 15.450 1.00 96.38 122 LEU A N 1
ATOM 1017 C CA . LEU A 1 122 ? -3.708 -5.585 16.513 1.00 96.38 122 LEU A CA 1
ATOM 1018 C C . LEU A 1 122 ? -4.911 -5.541 17.463 1.00 96.38 122 LEU A C 1
ATOM 1020 O O . LEU A 1 122 ? -5.444 -6.594 17.810 1.00 96.38 122 LEU A O 1
ATOM 1024 N N . THR A 1 123 ? -5.371 -4.350 17.852 1.00 95.94 123 THR A N 1
ATOM 1025 C CA . THR A 1 123 ? -6.572 -4.192 18.688 1.00 95.94 123 THR A CA 1
ATOM 1026 C C . THR A 1 123 ? -7.818 -4.728 17.981 1.00 95.94 123 THR A C 1
ATOM 1028 O O . THR A 1 123 ? -8.549 -5.539 18.549 1.00 95.94 123 THR A O 1
ATOM 1031 N N . ALA A 1 124 ? -8.027 -4.357 16.716 1.00 93.19 124 ALA A N 1
ATOM 1032 C CA . ALA A 1 124 ? -9.160 -4.827 15.919 1.00 93.19 124 ALA A CA 1
ATOM 1033 C C . ALA A 1 124 ? -9.120 -6.347 15.671 1.00 93.19 124 ALA A C 1
ATOM 1035 O O . ALA A 1 124 ? -10.158 -7.010 15.651 1.00 93.19 124 ALA A O 1
ATOM 1036 N N . ALA A 1 125 ? -7.925 -6.921 15.502 1.00 88.31 125 ALA A N 1
ATOM 1037 C CA . ALA A 1 125 ? -7.748 -8.360 15.339 1.00 88.31 125 ALA A CA 1
ATOM 1038 C C . ALA A 1 125 ? -8.089 -9.134 16.623 1.00 88.31 125 ALA A C 1
ATOM 1040 O O . ALA A 1 125 ? -8.725 -10.180 16.538 1.00 88.31 125 ALA A O 1
ATOM 1041 N N . ARG A 1 126 ? -7.728 -8.606 17.802 1.00 84.31 126 ARG A N 1
ATOM 1042 C CA . ARG A 1 126 ? -8.062 -9.206 19.107 1.00 84.31 126 ARG A CA 1
ATOM 1043 C C . ARG A 1 126 ? -9.566 -9.192 19.387 1.00 84.31 126 ARG A C 1
ATOM 1045 O O . ARG A 1 126 ? -10.098 -10.200 19.838 1.00 84.31 126 ARG A O 1
ATOM 1052 N N . GLY A 1 127 ? -10.256 -8.097 19.055 1.00 72.88 127 GLY A N 1
ATOM 1053 C CA . GLY A 1 127 ? -11.711 -7.980 19.238 1.00 72.88 127 GLY A CA 1
ATOM 1054 C C . GLY A 1 127 ? -12.526 -8.982 18.411 1.00 72.88 127 GLY A C 1
ATOM 1055 O O . GLY A 1 127 ? -13.596 -9.402 18.834 1.00 72.88 127 GLY A O 1
ATOM 1056 N N . ARG A 1 128 ? -12.001 -9.434 17.263 1.00 62.56 128 ARG A N 1
ATOM 1057 C CA . ARG A 1 128 ? -12.635 -10.481 16.441 1.00 62.56 128 ARG A CA 1
ATOM 1058 C C . ARG A 1 128 ? -12.428 -11.899 16.980 1.00 62.56 128 ARG A C 1
ATOM 1060 O O . ARG A 1 128 ? -13.240 -12.762 16.679 1.00 62.56 128 ARG A O 1
ATOM 1067 N N . SER A 1 129 ? -11.381 -12.143 17.768 1.00 58.59 129 SER A N 1
ATOM 1068 C CA . SER A 1 129 ? -11.126 -13.455 18.383 1.00 58.59 129 SER A CA 1
ATOM 1069 C C . SER A 1 129 ? -11.921 -13.688 19.676 1.00 58.59 129 SER A C 1
ATOM 1071 O O . SER A 1 129 ? -11.977 -14.819 20.144 1.00 58.59 129 SER A O 1
ATOM 1073 N N . GLY A 1 130 ? -12.527 -12.641 20.254 1.00 51.81 130 GLY A N 1
ATOM 1074 C CA . GLY A 1 130 ? -13.306 -12.705 21.500 1.00 51.81 130 GLY A CA 1
ATOM 1075 C C . GLY A 1 130 ? -14.817 -12.909 21.330 1.00 51.81 130 GLY A C 1
ATOM 1076 O O . GLY A 1 130 ? -15.517 -13.073 22.323 1.00 51.81 130 GLY A O 1
ATOM 1077 N N . VAL A 1 131 ? -15.338 -12.919 20.099 1.00 51.66 131 VAL A N 1
ATOM 1078 C CA . VAL A 1 131 ? -16.763 -13.168 19.817 1.00 51.66 131 VAL A CA 1
ATOM 1079 C C . VAL A 1 131 ? -16.895 -14.568 19.223 1.00 51.66 131 VAL A C 1
ATOM 1081 O O . VAL A 1 131 ? -16.778 -14.748 18.014 1.00 51.66 131 VAL A O 1
ATOM 1084 N N . GLY A 1 132 ? -17.088 -15.574 20.082 1.00 48.81 132 GLY A N 1
ATOM 1085 C CA . GLY A 1 132 ? -17.346 -16.942 19.624 1.00 48.81 132 GLY A CA 1
ATOM 1086 C C . GLY A 1 132 ? -17.054 -18.061 20.621 1.00 48.81 132 GLY A C 1
ATOM 1087 O O . GLY A 1 132 ? -16.289 -18.960 20.288 1.00 48.81 132 GLY A O 1
ATOM 1088 N N . ARG A 1 133 ? -17.668 -18.033 21.813 1.00 50.03 133 ARG A N 1
ATOM 1089 C CA . ARG A 1 133 ? -17.996 -19.239 22.605 1.00 50.03 133 ARG A CA 1
ATOM 1090 C C . ARG A 1 133 ? -18.973 -18.896 23.741 1.00 50.03 133 ARG A C 1
ATOM 1092 O O . ARG A 1 133 ? -18.574 -18.791 24.889 1.00 50.03 133 ARG A O 1
ATOM 1099 N N . SER A 1 134 ? -20.252 -18.749 23.397 1.00 45.06 134 SER A N 1
ATOM 1100 C CA . SER A 1 134 ? -21.359 -19.011 24.325 1.00 45.06 134 SER A CA 1
ATOM 1101 C C . SER A 1 134 ? -22.480 -19.706 23.566 1.00 45.06 134 SER A C 1
ATOM 1103 O O . SER A 1 134 ? -23.112 -19.142 22.676 1.00 45.06 134 SER A O 1
ATOM 1105 N N . SER A 1 135 ? -22.643 -20.975 23.908 1.00 45.66 135 SER A N 1
ATOM 1106 C CA . SER A 1 135 ? -23.755 -21.860 23.601 1.00 45.66 135 SER A CA 1
ATOM 1107 C C . SER A 1 135 ? -25.041 -21.390 24.278 1.00 45.66 135 SER A C 1
ATOM 1109 O O . SER A 1 135 ? -25.036 -21.138 25.480 1.00 45.66 135 SER A O 1
ATOM 1111 N N . ALA A 1 136 ? -26.150 -21.404 23.546 1.00 42.44 136 ALA A N 1
ATOM 1112 C CA . ALA A 1 136 ? -27.475 -21.597 24.120 1.00 42.44 136 ALA A CA 1
ATOM 1113 C C . ALA A 1 136 ? -28.280 -22.472 23.156 1.00 42.44 136 ALA A C 1
ATOM 1115 O O . ALA A 1 136 ? -28.764 -22.014 22.124 1.00 42.44 136 ALA A O 1
ATOM 1116 N N . GLY A 1 137 ? -28.355 -23.761 23.479 1.00 38.00 137 GLY A N 1
ATOM 1117 C CA . GLY A 1 137 ? -29.454 -24.600 23.031 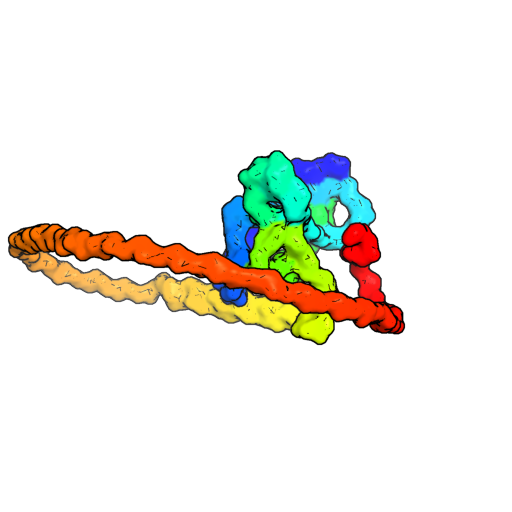1.00 38.00 137 GLY A CA 1
ATOM 1118 C C . GLY A 1 137 ? -30.646 -24.381 23.957 1.00 38.00 137 GLY A C 1
ATOM 1119 O O . GLY A 1 137 ? -30.458 -24.299 25.170 1.00 38.00 137 GLY A O 1
ATOM 1120 N N . HIS A 1 138 ? -31.848 -24.313 23.391 1.00 40.53 138 HIS A N 1
ATOM 1121 C CA . HIS A 1 138 ? -33.055 -24.905 23.967 1.00 40.53 138 HIS A CA 1
ATOM 1122 C C . HIS A 1 138 ? -34.133 -25.076 22.886 1.00 40.53 138 HIS A C 1
ATOM 1124 O O . HIS A 1 138 ? -34.278 -24.252 21.986 1.00 40.53 138 HIS A O 1
ATOM 1130 N N . ASN A 1 139 ? -34.819 -26.213 22.991 1.00 42.44 139 ASN A N 1
ATOM 1131 C CA . ASN A 1 139 ? -35.840 -26.774 22.109 1.00 42.44 139 ASN A CA 1
ATOM 1132 C C . ASN A 1 139 ? -37.124 -25.932 22.015 1.00 42.44 139 ASN A C 1
ATOM 1134 O O . ASN A 1 139 ? -37.459 -25.206 22.947 1.00 42.44 139 ASN A O 1
ATOM 1138 N N . GLY A 1 140 ? -37.924 -26.159 20.966 1.00 32.78 140 GLY A N 1
ATOM 1139 C CA . GLY A 1 140 ? -39.343 -25.787 20.976 1.00 32.78 140 GLY A CA 1
ATOM 1140 C C . GLY A 1 140 ? -40.034 -25.883 19.619 1.00 32.78 140 GLY A C 1
ATOM 1141 O O . GLY A 1 140 ? -39.828 -25.046 18.751 1.00 32.78 140 GLY A O 1
ATOM 1142 N N . ALA A 1 141 ? -40.862 -26.913 19.454 1.00 36.56 141 ALA A N 1
ATOM 1143 C CA . ALA A 1 141 ? -41.740 -27.162 18.315 1.00 36.56 141 ALA A CA 1
ATOM 1144 C C . ALA A 1 141 ? -42.832 -26.084 18.133 1.00 36.56 141 ALA A C 1
ATOM 1146 O O . ALA A 1 141 ? -43.252 -25.466 19.106 1.00 36.56 141 ALA A O 1
ATOM 1147 N N . GLY A 1 142 ? -43.381 -25.937 16.916 1.00 34.16 142 GLY A N 1
ATOM 1148 C CA . GLY A 1 142 ? -44.623 -25.169 16.733 1.00 34.16 142 GLY A CA 1
ATOM 1149 C C . GLY A 1 142 ? -44.942 -24.681 15.318 1.00 34.16 142 GLY A C 1
ATOM 1150 O O . GLY A 1 142 ? -44.629 -23.555 14.970 1.00 34.16 142 GLY A O 1
ATOM 1151 N N . ARG A 1 143 ? -45.596 -25.549 14.539 1.00 38.12 143 ARG A N 1
ATOM 1152 C CA . ARG A 1 143 ? -46.739 -25.304 13.628 1.00 38.12 143 ARG A CA 1
ATOM 1153 C C . ARG A 1 143 ? -46.893 -23.952 12.886 1.00 38.12 143 ARG A C 1
ATOM 1155 O O . ARG A 1 143 ? -47.125 -22.915 13.484 1.00 38.12 143 ARG A O 1
ATOM 1162 N N . SER A 1 144 ? -47.015 -24.096 11.561 1.00 37.38 144 SER A N 1
ATOM 1163 C CA . SER A 1 144 ? -48.111 -23.593 10.704 1.00 37.38 144 SER A CA 1
ATOM 1164 C C . SER A 1 144 ? -48.425 -22.090 10.648 1.00 37.38 144 SER A C 1
ATOM 1166 O O . SER A 1 144 ? -48.973 -21.524 11.584 1.00 37.38 144 SER A O 1
ATOM 1168 N N . GLY A 1 145 ? -48.291 -21.503 9.451 1.00 37.38 145 GLY A N 1
ATOM 1169 C CA . GLY A 1 145 ? -49.057 -20.308 9.075 1.00 37.38 145 GLY A CA 1
ATOM 1170 C C . GLY A 1 145 ? -48.350 -19.377 8.096 1.00 37.38 145 GLY A C 1
ATOM 1171 O O . GLY A 1 145 ? -47.740 -18.396 8.501 1.00 37.38 145 GLY A O 1
ATOM 1172 N N . ALA A 1 146 ? -48.481 -19.636 6.793 1.00 44.19 146 ALA A N 1
ATOM 1173 C CA . ALA A 1 146 ? -48.289 -18.593 5.785 1.00 44.19 146 ALA A CA 1
ATOM 1174 C C . ALA A 1 146 ? -49.438 -17.572 5.893 1.00 44.19 146 ALA A C 1
ATOM 1176 O O . ALA A 1 146 ? -50.592 -17.979 6.050 1.00 44.19 146 ALA A O 1
ATOM 1177 N N . PRO A 1 147 ? -49.169 -16.263 5.728 1.00 45.22 147 PRO A N 1
ATOM 1178 C CA . PRO A 1 147 ? -49.844 -15.607 4.611 1.00 45.22 147 PRO A CA 1
ATOM 1179 C C . PRO A 1 147 ? -49.040 -14.505 3.890 1.00 45.22 147 PRO A C 1
ATOM 1181 O O . PRO A 1 147 ? -48.467 -13.601 4.484 1.00 45.22 147 PRO A O 1
ATOM 1184 N N . ARG A 1 148 ? -49.203 -14.550 2.561 1.00 40.75 148 ARG A N 1
ATOM 1185 C CA . ARG A 1 148 ? -49.478 -13.439 1.629 1.00 40.75 148 ARG A CA 1
ATOM 1186 C C . ARG A 1 148 ? -48.382 -12.396 1.362 1.00 40.75 148 ARG A C 1
ATOM 1188 O O . ARG A 1 148 ? -48.205 -11.411 2.070 1.00 40.75 148 ARG A O 1
ATOM 1195 N N . LEU A 1 149 ? -47.805 -12.545 0.165 1.00 40.34 149 LEU A N 1
ATOM 1196 C CA . LEU A 1 149 ? -47.193 -11.482 -0.629 1.00 40.34 149 LEU A CA 1
ATOM 1197 C C . LEU A 1 149 ? -48.108 -10.247 -0.727 1.00 40.34 149 LEU A C 1
ATOM 1199 O O . LEU A 1 149 ? -49.219 -10.333 -1.254 1.00 40.34 149 LEU A O 1
ATOM 1203 N N . ARG A 1 150 ? -47.595 -9.077 -0.337 1.00 40.53 150 ARG A N 1
ATOM 1204 C CA . ARG A 1 150 ? -48.082 -7.787 -0.841 1.00 40.53 150 ARG A CA 1
ATOM 1205 C C . ARG A 1 150 ? -47.177 -7.332 -1.984 1.00 40.53 150 ARG A C 1
ATOM 1207 O O . ARG A 1 150 ? -45.983 -7.118 -1.802 1.00 40.53 150 ARG A O 1
ATOM 1214 N N . ARG A 1 151 ? -47.768 -7.217 -3.175 1.00 43.59 151 ARG A N 1
ATOM 1215 C CA . ARG A 1 151 ? -47.169 -6.574 -4.352 1.00 43.59 151 ARG A CA 1
ATOM 1216 C C . ARG A 1 151 ? -47.045 -5.053 -4.138 1.00 43.59 151 ARG A C 1
ATOM 1218 O O . ARG A 1 151 ? -47.859 -4.487 -3.409 1.00 43.59 151 ARG A O 1
ATOM 1225 N N . PRO A 1 152 ? -46.067 -4.396 -4.786 1.00 43.75 152 PRO A N 1
ATOM 1226 C CA . PRO A 1 152 ? -45.819 -2.963 -4.652 1.00 43.75 152 PRO A CA 1
ATOM 1227 C C . PRO A 1 152 ? -46.782 -2.128 -5.518 1.00 43.75 152 PRO A C 1
ATOM 1229 O O . PRO A 1 152 ? -47.218 -2.611 -6.568 1.00 43.75 152 PRO A O 1
ATOM 1232 N N . PRO A 1 153 ? -47.068 -0.862 -5.162 1.00 50.06 153 PRO A N 1
ATOM 1233 C CA . PRO A 1 153 ? -47.647 0.082 -6.107 1.00 50.06 153 PRO A CA 1
ATOM 1234 C C . PRO A 1 153 ? -46.592 0.557 -7.121 1.00 50.06 153 PRO A C 1
ATOM 1236 O O . PRO A 1 153 ? -45.455 0.881 -6.778 1.00 50.06 153 PRO A O 1
ATOM 1239 N N . GLN A 1 154 ? -46.993 0.572 -8.393 1.00 39.41 154 GLN A N 1
ATOM 1240 C CA . GLN A 1 154 ? -46.229 1.087 -9.526 1.00 39.41 154 GLN A CA 1
ATOM 1241 C C . GLN A 1 154 ? -46.505 2.583 -9.774 1.00 39.41 154 GLN A C 1
ATOM 1243 O O . GLN A 1 154 ? -47.605 3.057 -9.502 1.00 39.41 154 GLN A O 1
ATOM 1248 N N . ARG A 1 155 ? -45.554 3.210 -10.495 1.00 37.88 155 ARG A N 1
ATOM 1249 C CA . ARG A 1 155 ? -45.626 4.464 -11.291 1.00 37.88 155 ARG A CA 1
ATOM 1250 C C . ARG A 1 155 ? -45.511 5.770 -10.478 1.00 37.88 155 ARG A C 1
ATOM 1252 O O . ARG A 1 155 ? -46.051 5.877 -9.395 1.00 37.88 155 ARG A O 1
ATOM 1259 N N . ARG A 1 156 ? -44.801 6.808 -10.946 1.00 37.91 156 ARG A N 1
ATOM 1260 C CA . ARG A 1 156 ? -44.686 7.327 -12.325 1.00 37.91 156 ARG A CA 1
ATOM 1261 C C . ARG A 1 156 ? -43.377 8.115 -12.531 1.00 37.91 156 ARG A C 1
ATOM 1263 O O . ARG A 1 156 ? -42.844 8.704 -11.601 1.00 37.91 156 ARG A O 1
ATOM 1270 N N . ALA A 1 157 ? -42.909 8.130 -13.777 1.00 36.59 157 ALA A N 1
ATOM 1271 C CA . ALA A 1 157 ? -41.819 8.963 -14.274 1.00 36.59 157 ALA A CA 1
ATOM 1272 C C . ALA A 1 157 ? -42.198 10.455 -14.330 1.00 36.59 157 ALA A C 1
ATOM 1274 O O . ALA A 1 157 ? -43.355 10.784 -14.592 1.00 36.59 157 ALA A O 1
ATOM 1275 N N . ALA A 1 158 ? -41.199 11.330 -14.210 1.00 41.06 158 ALA A N 1
ATOM 1276 C CA . ALA A 1 158 ? -41.227 12.674 -14.773 1.00 41.06 158 ALA A CA 1
ATOM 1277 C C . ALA A 1 158 ? -39.812 13.058 -15.223 1.00 41.06 158 ALA A C 1
ATOM 1279 O O . ALA A 1 158 ? -38.843 12.960 -14.473 1.00 41.06 158 ALA A O 1
ATOM 1280 N N . ALA A 1 159 ? -39.726 13.432 -16.494 1.00 35.81 159 ALA A N 1
ATOM 1281 C CA . ALA A 1 159 ? -38.567 14.002 -17.149 1.00 35.81 159 ALA A CA 1
ATOM 1282 C C . ALA A 1 159 ? -38.409 15.479 -16.754 1.00 35.81 159 ALA A C 1
ATOM 1284 O O . ALA A 1 159 ? -39.395 16.147 -16.459 1.00 35.81 159 ALA A O 1
ATOM 1285 N N . GLY A 1 160 ? -37.191 16.014 -16.836 1.00 37.94 160 GLY A N 1
ATOM 1286 C CA . GLY A 1 160 ? -36.950 17.448 -16.684 1.00 37.94 160 GLY A CA 1
ATOM 1287 C C . GLY A 1 160 ? -35.526 17.817 -17.075 1.00 37.94 160 GLY A C 1
ATOM 1288 O O . GLY A 1 160 ? -34.572 17.416 -16.423 1.00 37.94 160 GLY A O 1
ATOM 1289 N N . ARG A 1 161 ? -35.400 18.525 -18.197 1.00 37.78 161 ARG A N 1
ATOM 1290 C CA . ARG A 1 161 ? -34.167 18.982 -18.854 1.00 37.78 161 ARG A CA 1
ATOM 1291 C C . ARG A 1 161 ? -33.680 20.317 -18.263 1.00 37.78 161 ARG A C 1
ATOM 1293 O O . ARG A 1 161 ? -34.500 21.100 -17.808 1.00 37.78 161 ARG A O 1
ATOM 1300 N N . GLY A 1 162 ? -32.391 20.628 -18.440 1.00 36.06 162 GLY A N 1
ATOM 1301 C CA . GLY A 1 162 ? -31.821 21.993 -18.396 1.00 36.06 162 GLY A CA 1
ATOM 1302 C C . GLY A 1 162 ? -30.332 21.956 -18.022 1.00 36.06 162 GLY A C 1
ATOM 1303 O O . GLY A 1 162 ? -30.013 21.583 -16.906 1.00 36.06 162 GLY A O 1
ATOM 1304 N N . ARG A 1 163 ? -29.368 21.987 -18.957 1.00 37.25 163 ARG A N 1
ATOM 1305 C CA . ARG A 1 163 ? -28.773 23.113 -19.727 1.00 37.25 163 ARG A CA 1
ATOM 1306 C C . ARG A 1 163 ? -28.108 24.219 -18.885 1.00 37.25 163 ARG A C 1
ATOM 1308 O O . ARG A 1 163 ? -28.777 24.884 -18.112 1.00 37.25 163 ARG A O 1
ATOM 1315 N N . GLY A 1 164 ? -26.838 24.479 -19.234 1.00 32.50 164 GLY A N 1
ATOM 1316 C CA . GLY A 1 164 ? -26.058 25.705 -18.981 1.00 32.50 164 GLY A CA 1
ATOM 1317 C C . GLY A 1 164 ? -25.119 25.604 -17.773 1.00 32.50 164 GLY A C 1
ATOM 1318 O O . GLY A 1 164 ? -25.495 25.031 -16.766 1.00 32.50 164 GLY A O 1
ATOM 1319 N N . SER A 1 165 ? -23.885 26.109 -17.759 1.00 35.78 165 SER A N 1
ATOM 1320 C CA . SER A 1 165 ? -23.041 26.796 -18.747 1.00 35.78 165 SER A CA 1
ATOM 1321 C C . SER A 1 165 ? -21.655 27.035 -18.111 1.00 35.78 165 SER A C 1
ATOM 1323 O O . SER A 1 165 ? -21.472 26.889 -16.907 1.00 35.78 165 SER A O 1
ATOM 1325 N N . ALA A 1 166 ? -20.695 27.382 -18.965 1.00 36.31 166 ALA A N 1
ATOM 1326 C CA . ALA A 1 166 ? -19.275 27.661 -18.747 1.00 36.31 166 ALA A CA 1
ATOM 1327 C C . ALA A 1 166 ? -18.873 28.694 -17.659 1.00 36.31 166 ALA A C 1
ATOM 1329 O O . ALA A 1 166 ? -19.598 29.645 -17.390 1.00 36.31 166 ALA A O 1
ATOM 1330 N N . GLY A 1 167 ? -17.616 28.580 -17.196 1.00 35.22 167 GLY A N 1
ATOM 1331 C CA . GLY A 1 167 ? -16.768 29.637 -16.598 1.00 35.22 167 GLY A CA 1
ATOM 1332 C C . GLY A 1 167 ? -15.407 29.036 -16.182 1.00 35.22 167 GLY A C 1
ATOM 1333 O O . GLY A 1 167 ? -15.394 28.109 -15.386 1.00 35.22 167 GLY A O 1
ATOM 1334 N N . ARG A 1 168 ? -14.295 29.221 -16.920 1.00 35.34 168 ARG A N 1
ATOM 1335 C CA . ARG A 1 168 ? -13.288 30.321 -16.963 1.00 35.34 168 ARG A CA 1
ATOM 1336 C C . ARG A 1 168 ? -12.426 30.515 -15.688 1.00 35.34 168 ARG A C 1
ATOM 1338 O O . ARG A 1 168 ? -12.968 30.697 -14.610 1.00 35.34 168 ARG A O 1
ATOM 1345 N N . GLY A 1 169 ? -11.096 30.604 -15.892 1.00 33.28 169 GLY A N 1
ATOM 1346 C CA . GLY A 1 169 ? -10.057 31.179 -14.994 1.00 33.28 169 GLY A CA 1
ATOM 1347 C C . GLY A 1 169 ? -9.045 30.140 -14.459 1.00 33.28 169 GLY A C 1
ATOM 1348 O O . GLY A 1 169 ? -9.476 29.225 -13.776 1.00 33.28 169 GLY A O 1
ATOM 1349 N N . ALA A 1 170 ? -7.748 30.048 -14.810 1.00 34.72 170 ALA A N 1
ATOM 1350 C CA . ALA A 1 170 ? -6.592 30.968 -14.955 1.00 34.72 170 ALA A CA 1
ATOM 1351 C C . ALA A 1 170 ? -5.718 31.131 -13.675 1.00 34.72 170 ALA A C 1
ATOM 1353 O O . ALA A 1 170 ? -6.243 31.454 -12.619 1.00 34.72 170 ALA A O 1
ATOM 1354 N N . GLY A 1 171 ? -4.380 30.975 -13.816 1.00 32.56 171 GLY A N 1
ATOM 1355 C CA . GLY A 1 171 ? -3.304 31.401 -12.872 1.00 32.56 171 GLY A CA 1
ATOM 1356 C C . GLY A 1 171 ? -2.442 30.254 -12.291 1.00 32.56 171 GLY A C 1
ATOM 1357 O O . GLY A 1 171 ? -2.974 29.427 -11.565 1.00 32.56 171 GLY A O 1
ATOM 1358 N N . ARG A 1 172 ? -1.185 30.002 -12.731 1.00 33.94 172 ARG A N 1
ATOM 1359 C CA . ARG A 1 172 ? 0.141 30.574 -12.307 1.00 33.94 172 ARG A CA 1
ATOM 1360 C C . ARG A 1 172 ? 0.377 30.491 -10.779 1.00 33.94 172 ARG A C 1
ATOM 1362 O O . ARG A 1 172 ? -0.491 30.919 -10.045 1.00 33.94 172 ARG A O 1
ATOM 1369 N N . GLY A 1 173 ? 1.485 30.020 -10.190 1.00 34.53 173 GLY A N 1
ATOM 1370 C CA . GLY A 1 173 ? 2.843 29.624 -10.602 1.00 34.53 173 GLY A CA 1
ATOM 1371 C C . GLY A 1 173 ? 3.572 28.928 -9.413 1.00 34.53 173 GLY A C 1
ATOM 1372 O O . GLY A 1 173 ? 2.903 28.569 -8.444 1.00 34.53 173 GLY A O 1
ATOM 1373 N N . PRO A 1 174 ? 4.898 28.676 -9.473 1.00 49.94 174 PRO A N 1
ATOM 1374 C CA . PRO A 1 174 ? 5.577 27.659 -8.655 1.00 49.94 174 PRO A CA 1
ATOM 1375 C C . PRO A 1 174 ? 6.321 28.215 -7.426 1.00 49.94 174 PRO A C 1
ATOM 1377 O O . PRO A 1 174 ? 6.753 29.364 -7.419 1.00 49.94 174 PRO A O 1
ATOM 1380 N N . GLY A 1 175 ? 6.548 27.367 -6.414 1.00 32.84 175 GLY A N 1
ATOM 1381 C CA . GLY A 1 175 ? 7.322 27.735 -5.228 1.00 32.84 175 GLY A CA 1
ATOM 1382 C C . GLY A 1 175 ? 7.904 26.559 -4.434 1.00 32.84 175 GLY A C 1
ATOM 1383 O O . GLY A 1 175 ? 7.182 25.845 -3.751 1.00 32.84 175 GLY A O 1
ATOM 1384 N N . VAL A 1 176 ? 9.239 26.498 -4.472 1.00 38.84 176 VAL A N 1
ATOM 1385 C CA . VAL A 1 176 ? 10.193 26.108 -3.412 1.00 38.84 176 VAL A CA 1
ATOM 1386 C C . VAL A 1 176 ? 10.460 24.618 -3.116 1.00 38.84 176 VAL A C 1
ATOM 1388 O O . VAL A 1 176 ? 9.596 23.823 -2.759 1.00 38.84 176 VAL A O 1
ATOM 1391 N N . ARG A 1 177 ? 11.755 24.285 -3.234 1.00 39.62 177 ARG A N 1
ATOM 1392 C CA . ARG A 1 177 ? 12.429 23.032 -2.873 1.00 39.62 177 ARG A CA 1
ATOM 1393 C C . ARG A 1 177 ? 12.712 22.985 -1.367 1.00 39.62 177 ARG A C 1
ATOM 1395 O O . ARG A 1 177 ? 13.165 23.973 -0.802 1.00 39.62 177 ARG A O 1
ATOM 1402 N N . GLY A 1 178 ? 12.570 21.809 -0.760 1.00 35.34 178 GLY A N 1
ATOM 1403 C CA . GLY A 1 178 ? 13.061 21.503 0.587 1.00 35.34 178 GLY A CA 1
ATOM 1404 C C . GLY A 1 178 ? 13.378 20.013 0.699 1.00 35.34 178 GLY A C 1
ATOM 1405 O O . GLY A 1 178 ? 12.521 19.173 0.439 1.00 35.34 178 GLY A O 1
ATOM 1406 N N . ALA A 1 179 ? 14.636 19.696 1.004 1.00 48.31 179 ALA A N 1
ATOM 1407 C CA . ALA A 1 179 ? 15.209 18.355 1.003 1.00 48.31 179 ALA A CA 1
ATOM 1408 C C . ALA A 1 179 ? 14.575 17.430 2.060 1.00 48.31 179 ALA A C 1
ATOM 1410 O O . ALA A 1 179 ? 14.401 17.814 3.214 1.00 48.31 179 ALA A O 1
ATOM 1411 N N . GLY A 1 180 ? 14.275 16.186 1.672 1.00 36.12 180 GLY A N 1
ATOM 1412 C CA . GLY A 1 180 ? 13.718 15.159 2.551 1.00 36.12 180 GLY A CA 1
ATOM 1413 C C . GLY A 1 180 ? 14.292 13.772 2.259 1.00 36.12 180 GLY A C 1
ATOM 1414 O O . GLY A 1 180 ? 14.594 13.438 1.117 1.00 36.12 180 GLY A O 1
ATOM 1415 N N . LEU A 1 181 ? 14.437 12.973 3.323 1.00 48.00 181 LEU A N 1
ATOM 1416 C CA . LEU A 1 181 ? 15.055 11.644 3.356 1.00 48.00 181 LEU A CA 1
ATOM 1417 C C . LEU A 1 181 ? 14.563 10.696 2.249 1.00 48.00 181 LEU A C 1
ATOM 1419 O O . LEU A 1 181 ? 13.385 10.731 1.889 1.00 48.00 181 LEU A O 1
ATOM 1423 N N . ARG A 1 182 ? 15.499 9.856 1.784 1.00 38.78 182 ARG A N 1
ATOM 1424 C CA . ARG A 1 182 ? 15.482 9.052 0.555 1.00 38.78 182 ARG A CA 1
ATOM 1425 C C . ARG A 1 182 ? 14.683 7.752 0.697 1.00 38.78 182 ARG A C 1
ATOM 1427 O O . ARG A 1 182 ? 15.058 6.882 1.477 1.00 38.78 182 ARG A O 1
ATOM 1434 N N . THR A 1 183 ? 13.684 7.588 -0.161 1.00 55.78 183 THR A N 1
ATOM 1435 C CA . THR A 1 183 ? 13.062 6.311 -0.537 1.00 55.78 183 THR A CA 1
ATOM 1436 C C . THR A 1 183 ? 12.850 6.314 -2.057 1.00 55.78 183 THR A C 1
ATOM 1438 O O . THR A 1 183 ? 12.710 7.363 -2.688 1.00 55.78 183 THR A O 1
ATOM 1441 N N . ALA A 1 184 ? 12.898 5.141 -2.689 1.00 49.84 184 ALA A N 1
ATOM 1442 C CA . ALA A 1 184 ? 12.970 4.992 -4.147 1.00 49.84 184 ALA A CA 1
ATOM 1443 C C . ALA A 1 184 ? 11.617 5.150 -4.879 1.00 49.84 184 ALA A C 1
ATOM 1445 O O . ALA A 1 184 ? 11.388 4.480 -5.884 1.00 49.84 184 ALA A O 1
ATOM 1446 N N . SER A 1 185 ? 10.729 6.027 -4.397 1.00 49.44 185 SER A N 1
ATOM 1447 C CA . SER A 1 185 ? 9.479 6.383 -5.092 1.00 49.44 185 SER A CA 1
ATOM 1448 C C . SER A 1 185 ? 9.558 7.721 -5.845 1.00 49.44 185 SER A C 1
ATOM 1450 O O . SER A 1 185 ? 8.589 8.102 -6.492 1.00 49.44 185 SER A O 1
ATOM 1452 N N . ASP A 1 186 ? 10.696 8.421 -5.804 1.00 37.69 186 ASP A N 1
ATOM 1453 C CA . ASP A 1 186 ? 10.829 9.806 -6.295 1.00 37.69 186 ASP A CA 1
ATOM 1454 C C . ASP A 1 186 ? 11.362 9.932 -7.739 1.00 37.69 186 ASP A C 1
ATOM 1456 O O . ASP A 1 186 ? 11.923 10.948 -8.145 1.00 37.69 186 ASP A O 1
ATOM 1460 N N . ARG A 1 187 ? 11.222 8.877 -8.548 1.00 34.56 187 ARG A N 1
ATOM 1461 C CA . ARG A 1 187 ? 11.489 8.928 -9.993 1.00 34.56 187 ARG A CA 1
ATOM 1462 C C . ARG A 1 187 ? 10.457 8.094 -10.738 1.00 34.56 187 ARG A C 1
ATOM 1464 O O . ARG A 1 187 ? 10.726 6.919 -10.993 1.00 34.56 187 ARG A O 1
ATOM 1471 N N . ARG A 1 188 ? 9.311 8.691 -11.069 1.00 41.34 188 ARG A N 1
ATOM 1472 C CA . ARG A 1 188 ? 8.502 8.428 -12.276 1.00 41.34 188 ARG A CA 1
ATOM 1473 C C . ARG A 1 188 ? 7.231 9.263 -12.272 1.00 41.34 188 ARG A C 1
ATOM 1475 O O . ARG A 1 188 ? 6.605 9.364 -11.198 1.00 41.34 188 ARG A O 1
#

Mean predicted aligned error: 14.62 Å

Foldseek 3Di:
DDKDFDVVLLVLLVLLCVLLVVVLDDSVQETEIEDEPDPDPDQKAKFWDDPVCCVVVVHAIHMYIYGYPDVNVPDDPLVNQLSSLLRSQQQDSNSRSHGDDCDDPVDHSDPVVSVVSSVSSVVSVVVVVPPDDDDDDDDDDDDDDDDDDDDDDDDDDDDDDDDDDDDDDDDDDDDDDDDDDDDPPPDD

Radius of gyration: 24.47 Å; Cα contacts (8 Å, |Δi|>4): 182; chains: 1; bounding box: 68×59×48 Å

pLDDT: mean 78.22, std 26.34, range [32.5, 98.75]

Sequence (188 aa):
MRWQPAPDIHRRLVRIARALGFDHVDPQRVHCLRVFGSRANAYARIWGLPQIFQRALRVRAHYVVEVLMPDFGRLSRAQQDRVLIHELLHIPRTFSGGLRPERAPRFAITHHTVSRLYRQYLTAARGRSGVGRSSAGHNGAGRSGAPRLRRPPQRRAAAGRGRGSAGRGAGRGPGVRGAGLRTASDRR